Protein AF-A0A197KKA3-F1 (afdb_monomer)

Mean predicted aligned error: 15.87 Å

pLDDT: mean 71.11, std 25.49, range [27.55, 98.0]

InterPro domains:
  IPR002625 Smr domain [PS50828] (158-239)
  IPR002625 Smr domain [SM00463] (155-239)
  IPR013899 Domain of unknown function DUF1771 [PF08590] (83-148)
  IPR013899 Domain of unknown function DUF1771 [SM01162] (76-150)
  IPR036063 Smr domain superfamily [G3DSA:3.30.1370.110] (134-237)
  IPR036063 Smr domain superfamily [SSF160443] (156-236)
  IPR052772 Endonuclease/Polynucleotide Kinase Domain-Containing Protein [PTHR46535] (73-238)

Organism: NCBI:txid1314771

Foldseek 3Di:
DDDDDDDDDDDDDDDDDDDDDPDDDDDDDDDDDDDDDDDDDDDDDDDDDDDDPDPDDDDLDDDPPVPPVCCVLQDLPDDLVVLLVVLVVLLVVLVVLQVQLVVQCVVCVPVDPDSNPSSVVSNVVSVVSVVVSVSSLLSSQNNVQSVVCVVVVHLLEGERPPPDLVSLLVNLVVSVVVQQVVQVVCVVPDQRFWRKYAQDQQCPPPVSDSPNQVSNVVSCVVSQFDWDDDDRMITTRGGHPPPPPDD

Nearest PDB structures (foldseek):
  2vkc-assembly1_A  TM=6.757E-01  e=5.542E-03  Homo sapiens
  2d9i-assembly1_A  TM=6.251E-01  e=5.542E-03  Homo sapiens
  6uuj-assembly2_E  TM=3.058E-01  e=6.902E+00  Mycobacterium tuberculosis H37Rv

Solvent-accessible surface area (backbone atoms only — not comparable to full-atom values): 15266 Å² total; per-residue (Å²): 139,84,88,85,89,86,82,86,83,91,81,83,86,85,74,84,80,78,82,77,75,99,72,82,80,93,81,89,82,84,86,88,85,81,88,78,87,83,89,77,89,81,94,80,81,91,76,84,91,75,81,83,90,68,90,88,64,82,70,84,62,80,85,75,71,87,51,79,81,50,55,88,62,65,51,95,80,51,52,33,66,60,31,40,52,55,13,50,57,35,43,51,52,20,50,50,27,42,52,51,12,50,53,45,41,60,75,32,63,90,70,60,95,78,65,50,59,66,18,51,51,29,41,52,54,19,50,54,30,48,55,51,19,51,51,28,41,45,38,14,52,52,27,46,25,51,49,52,18,61,79,65,73,31,97,45,49,40,54,40,66,94,50,52,64,72,50,41,54,52,53,47,54,54,49,53,53,54,48,51,56,53,34,61,72,44,52,87,78,46,88,57,79,52,38,39,35,36,35,43,85,20,83,82,42,101,79,55,53,47,62,43,36,65,51,51,52,52,49,41,51,73,61,38,40,31,68,51,76,57,96,45,32,37,36,39,72,49,73,43,86,75,70,78,78,84,124

Sequence (247 aa):
MNDRPTTTTNGSASKRANVIPFQADIRYANKNEVPKPTNSGNRLKSLPSTSNPFPGGPRPFPNTIVDNANADLYNDYDDPVWCRQRAHEILDQRNELFRKAAKAYQATKGKGAGMGGIAAYYADEGKKLDVQGKQWHMRAARAVVQQHRLDNNDPNLVDLHGLTVSEAQTVVREAVTQWFSRATMQASRIAAKPLKIICGVGSHSKDRIARLYPTILSLLQKDGWRCEAEGGVILVKGVSRIMPSKK

Radius of gyration: 26.35 Å; Cα contacts (8 Å, |Δi|>4): 224; chains: 1; bounding box: 63×98×56 Å

Secondary structure (DSSP, 8-state):
---------------------S------------PPPP------PPPP-PPP---SS--SS------GGGGGG--TT--HHHHHHHHHHHHHHHHHHHHHHHHHHHHHTTS-TTTTHHHHHHHHHHHHHHHHHHHHHHHHHHHHHHHHHHHTT-TTEEE-TT--HHHHHHHHHHHHHHHHHHHHHHTTTSPPPPEEEE----TTSTT----HHHHHHHHHHHTTEEEEEETTEEEEEEE---PPP--

Structure (mmCIF, N/CA/C/O backbone):
data_AF-A0A197KKA3-F1
#
_entry.id   AF-A0A197KKA3-F1
#
loop_
_atom_site.group_PDB
_atom_site.id
_atom_site.type_symbol
_atom_site.label_atom_id
_atom_site.label_alt_id
_atom_site.label_comp_id
_atom_site.label_asym_id
_atom_site.label_entity_id
_atom_site.label_seq_id
_atom_site.pdbx_PDB_ins_code
_atom_site.Cartn_x
_atom_site.Cartn_y
_atom_site.Cartn_z
_atom_site.occupancy
_atom_site.B_iso_or_equiv
_atom_site.auth_seq_id
_atom_site.auth_comp_id
_atom_site.auth_asym_id
_atom_site.auth_atom_id
_atom_site.pdbx_PDB_model_num
ATOM 1 N N . MET A 1 1 ? 31.794 -70.586 -25.205 1.00 37.50 1 MET A N 1
ATOM 2 C CA . MET A 1 1 ? 33.171 -70.069 -25.096 1.00 37.50 1 MET A CA 1
ATOM 3 C C . MET A 1 1 ? 33.113 -68.553 -25.132 1.00 37.50 1 MET A C 1
ATOM 5 O O . MET A 1 1 ? 32.654 -68.000 -26.121 1.00 37.50 1 MET A O 1
ATOM 9 N N . ASN A 1 2 ? 33.585 -67.966 -24.034 1.00 40.44 2 ASN A N 1
ATOM 10 C CA . ASN A 1 2 ? 33.990 -66.577 -23.804 1.00 40.44 2 ASN A CA 1
ATOM 11 C C . ASN A 1 2 ? 32.920 -65.550 -23.408 1.00 40.44 2 ASN A C 1
ATOM 13 O O . ASN A 1 2 ? 32.437 -64.750 -24.204 1.00 40.44 2 ASN A O 1
ATOM 17 N N . ASP A 1 3 ? 32.695 -65.557 -22.094 1.00 35.72 3 ASP A N 1
ATOM 18 C CA . ASP A 1 3 ? 32.348 -64.433 -21.231 1.00 35.72 3 ASP A CA 1
ATOM 19 C C . ASP A 1 3 ? 33.324 -63.243 -21.342 1.00 35.72 3 ASP A C 1
ATOM 21 O O . ASP A 1 3 ? 34.545 -63.421 -21.403 1.00 35.72 3 ASP A O 1
ATOM 25 N N . ARG A 1 4 ? 32.793 -62.017 -21.214 1.00 40.75 4 ARG A N 1
ATOM 26 C CA . ARG A 1 4 ? 33.444 -60.917 -20.477 1.00 40.75 4 ARG A CA 1
ATOM 27 C C . ARG A 1 4 ? 32.407 -59.874 -20.008 1.00 40.75 4 ARG A C 1
ATOM 29 O O . ARG A 1 4 ? 31.538 -59.521 -20.801 1.00 40.75 4 ARG A O 1
ATOM 36 N N . PRO A 1 5 ? 32.490 -59.364 -18.762 1.00 44.94 5 PRO A N 1
ATOM 37 C CA . PRO A 1 5 ? 31.488 -58.477 -18.169 1.00 44.94 5 PRO A CA 1
ATOM 38 C C . PRO A 1 5 ? 31.893 -56.994 -18.224 1.00 44.94 5 PRO A C 1
ATOM 40 O O . PRO A 1 5 ? 33.080 -56.666 -18.209 1.00 44.94 5 PRO A O 1
ATOM 43 N N . THR A 1 6 ? 30.909 -56.090 -18.175 1.00 47.69 6 THR A N 1
ATOM 44 C CA . THR A 1 6 ? 31.113 -54.675 -17.818 1.00 47.69 6 THR A CA 1
ATOM 45 C C . THR A 1 6 ? 30.100 -54.224 -16.769 1.00 47.69 6 THR A C 1
ATOM 47 O O . THR A 1 6 ? 28.900 -54.455 -16.882 1.00 47.69 6 THR A O 1
ATOM 50 N N . THR A 1 7 ? 30.643 -53.592 -15.737 1.00 35.31 7 THR A N 1
ATOM 51 C CA . THR A 1 7 ? 30.058 -53.108 -14.486 1.00 35.31 7 THR A CA 1
ATOM 52 C C . THR A 1 7 ? 29.186 -51.850 -14.612 1.00 35.31 7 THR A C 1
ATOM 54 O O . THR A 1 7 ? 29.561 -50.912 -15.303 1.00 35.31 7 THR A O 1
ATOM 57 N N . THR A 1 8 ? 28.101 -51.837 -13.823 1.00 31.17 8 THR A N 1
ATOM 58 C CA . THR A 1 8 ? 27.592 -50.763 -12.933 1.00 31.17 8 THR A CA 1
ATOM 59 C C . THR A 1 8 ? 27.411 -49.330 -13.463 1.00 31.17 8 THR A C 1
ATOM 61 O O . THR A 1 8 ? 28.379 -48.652 -13.771 1.00 31.17 8 THR A O 1
ATOM 64 N N . THR A 1 9 ? 26.187 -48.788 -13.356 1.00 33.66 9 THR A N 1
ATOM 65 C CA . THR A 1 9 ? 25.870 -47.604 -12.512 1.00 33.66 9 THR A CA 1
ATOM 66 C C . THR A 1 9 ? 24.355 -47.381 -12.381 1.00 33.66 9 THR A C 1
ATOM 68 O O . THR A 1 9 ? 23.603 -47.430 -13.349 1.00 33.66 9 THR A O 1
ATOM 71 N N . ASN A 1 10 ? 23.923 -47.145 -11.139 1.00 31.47 10 ASN A N 1
ATOM 72 C CA . ASN A 1 10 ? 22.568 -46.768 -10.736 1.00 31.47 10 ASN A CA 1
ATOM 73 C C . ASN A 1 10 ? 22.259 -45.313 -11.131 1.00 31.47 10 ASN A C 1
ATOM 75 O O . ASN A 1 10 ? 23.090 -44.434 -10.914 1.00 31.47 10 ASN A O 1
ATOM 79 N N . GLY A 1 11 ? 21.038 -45.043 -11.603 1.00 29.14 11 GLY A N 1
ATOM 80 C CA . GLY A 1 11 ? 20.540 -43.693 -11.888 1.00 29.14 11 GLY A CA 1
ATOM 81 C C . GLY A 1 11 ? 19.070 -43.558 -11.505 1.00 29.14 11 GLY A C 1
ATOM 82 O O . GLY A 1 11 ? 18.197 -44.157 -12.120 1.00 29.14 11 GLY A O 1
ATOM 83 N N . SER A 1 12 ? 18.841 -42.812 -10.430 1.00 30.34 12 SER A N 1
ATOM 84 C CA . SER A 1 12 ? 17.627 -42.744 -9.620 1.00 30.34 12 SER A CA 1
ATOM 85 C C . SER A 1 12 ? 16.419 -42.085 -10.302 1.00 30.34 12 SER A C 1
ATOM 87 O O . SER A 1 12 ? 16.546 -41.161 -11.102 1.00 30.34 12 SER A O 1
ATOM 89 N N . ALA A 1 13 ? 15.231 -42.540 -9.904 1.00 30.27 13 ALA A N 1
ATOM 90 C CA . ALA A 1 13 ? 13.927 -42.012 -10.278 1.00 30.27 13 ALA A CA 1
ATOM 91 C C . ALA A 1 13 ? 13.743 -40.540 -9.861 1.00 30.27 13 ALA A C 1
ATOM 93 O O . ALA A 1 13 ? 13.810 -40.216 -8.676 1.00 30.27 13 ALA A O 1
ATOM 94 N N . SER A 1 14 ? 13.400 -39.663 -10.810 1.00 31.61 14 SER A N 1
ATOM 95 C CA . SER A 1 14 ? 12.877 -38.328 -10.496 1.00 31.61 14 SER A CA 1
ATOM 96 C C . SER A 1 14 ? 11.351 -38.384 -10.430 1.00 31.61 14 SER A C 1
ATOM 98 O O . SER A 1 14 ? 10.646 -38.375 -11.442 1.00 31.61 14 SER A O 1
ATOM 100 N N . LYS A 1 15 ? 10.840 -38.537 -9.203 1.00 36.53 15 LYS A N 1
ATOM 101 C CA . LYS A 1 15 ? 9.417 -38.441 -8.872 1.00 36.53 15 LYS A CA 1
ATOM 102 C C . LYS A 1 15 ? 8.961 -36.985 -8.977 1.00 36.53 15 LYS A C 1
ATOM 104 O O . LYS A 1 15 ? 9.602 -36.079 -8.456 1.00 36.53 15 LYS A O 1
ATOM 109 N N . ARG A 1 16 ? 7.795 -36.810 -9.604 1.00 30.48 16 ARG A N 1
ATOM 110 C CA . ARG A 1 16 ? 6.966 -35.598 -9.608 1.00 30.48 16 ARG A CA 1
ATOM 111 C C . ARG A 1 16 ? 6.892 -34.980 -8.205 1.00 30.48 16 ARG A C 1
ATOM 113 O O . ARG A 1 16 ? 6.411 -35.633 -7.280 1.00 30.48 16 ARG A O 1
ATOM 120 N N . ALA A 1 17 ? 7.305 -33.723 -8.066 1.00 31.47 17 ALA A N 1
ATOM 121 C CA . ALA A 1 17 ? 6.989 -32.925 -6.890 1.00 31.47 17 ALA A CA 1
ATOM 122 C C . ALA A 1 17 ? 5.561 -32.379 -7.042 1.00 31.47 17 ALA A C 1
ATOM 124 O O . ALA A 1 17 ? 5.288 -31.532 -7.892 1.00 31.47 17 ALA A O 1
ATOM 125 N N . ASN A 1 18 ? 4.648 -32.925 -6.239 1.00 29.75 18 ASN A N 1
ATOM 126 C CA . ASN A 1 18 ? 3.316 -32.379 -6.013 1.00 29.75 18 ASN A CA 1
ATOM 127 C C . ASN A 1 18 ? 3.441 -30.972 -5.418 1.00 29.75 18 ASN A C 1
ATOM 129 O O . ASN A 1 18 ? 4.033 -30.795 -4.355 1.00 29.75 18 ASN A O 1
ATOM 133 N N . VAL A 1 19 ? 2.839 -29.992 -6.089 1.00 31.67 19 VAL A N 1
ATOM 134 C CA . VAL A 1 19 ? 2.570 -28.664 -5.535 1.00 31.67 19 VAL A CA 1
ATOM 135 C C . VAL A 1 19 ? 1.523 -28.835 -4.435 1.00 31.67 19 VAL A C 1
ATOM 137 O O . VAL A 1 19 ? 0.391 -29.235 -4.700 1.00 31.67 19 VAL A O 1
ATOM 140 N N . ILE A 1 20 ? 1.929 -28.595 -3.190 1.00 31.91 20 ILE A N 1
ATOM 141 C CA . ILE A 1 20 ? 1.056 -28.651 -2.016 1.00 31.91 20 ILE A CA 1
ATOM 142 C C . ILE A 1 20 ? 0.142 -27.408 -2.044 1.00 31.91 20 ILE A C 1
ATOM 144 O O . ILE A 1 20 ? 0.648 -26.300 -2.230 1.00 31.91 20 ILE A O 1
ATOM 148 N N . PRO A 1 21 ? -1.186 -27.547 -1.878 1.00 30.30 21 PRO A N 1
ATOM 149 C CA . PRO A 1 21 ? -2.091 -26.406 -1.777 1.00 30.30 21 PRO A CA 1
ATOM 150 C C . PRO A 1 21 ? -1.812 -25.598 -0.500 1.00 30.30 21 PRO A C 1
ATOM 152 O O . PRO A 1 21 ? -1.664 -26.162 0.582 1.00 30.30 21 PRO A O 1
ATOM 155 N N . PHE A 1 22 ? -1.765 -24.267 -0.623 1.00 34.31 22 PHE A N 1
ATOM 156 C CA . PHE A 1 22 ? -1.627 -23.329 0.496 1.00 34.31 22 PHE A CA 1
ATOM 157 C C . PHE A 1 22 ? -2.950 -23.238 1.270 1.00 34.31 22 PHE A C 1
ATOM 159 O O . PHE A 1 22 ? -3.746 -22.313 1.116 1.00 34.31 22 PHE A O 1
ATOM 166 N N . GLN A 1 23 ? -3.195 -24.254 2.084 1.00 36.56 23 GLN A N 1
ATOM 167 C CA . GLN A 1 23 ? -4.111 -24.231 3.211 1.00 36.56 23 GLN A CA 1
ATOM 168 C C . GLN A 1 23 ? -3.346 -24.838 4.377 1.00 36.56 23 GLN A C 1
ATOM 170 O O . GLN A 1 23 ? -2.979 -26.009 4.332 1.00 36.56 23 GLN A O 1
ATOM 175 N N . ALA A 1 24 ? -3.062 -24.035 5.397 1.00 29.34 24 ALA A N 1
ATOM 176 C CA . ALA A 1 24 ? -2.563 -24.558 6.653 1.00 29.34 24 ALA A CA 1
ATOM 177 C C . ALA A 1 24 ? -3.090 -23.725 7.816 1.00 29.34 24 ALA A C 1
ATOM 179 O O . ALA A 1 24 ? -3.018 -22.496 7.839 1.00 29.34 24 ALA A O 1
ATOM 180 N N . ASP A 1 25 ? -3.666 -24.482 8.732 1.00 27.55 25 ASP A N 1
ATOM 181 C CA . ASP A 1 25 ? -4.355 -24.104 9.937 1.00 27.55 25 ASP A CA 1
ATOM 182 C C . ASP A 1 25 ? -3.474 -23.419 10.989 1.00 27.55 25 ASP A C 1
ATOM 184 O O . ASP A 1 25 ? -2.259 -23.580 11.083 1.00 27.55 25 ASP A O 1
ATOM 188 N N . ILE A 1 26 ? -4.188 -22.691 11.841 1.00 41.12 26 ILE A N 1
ATOM 189 C CA . ILE A 1 26 ? -3.805 -22.137 13.137 1.00 41.12 26 ILE A CA 1
ATOM 190 C C . ILE A 1 26 ? 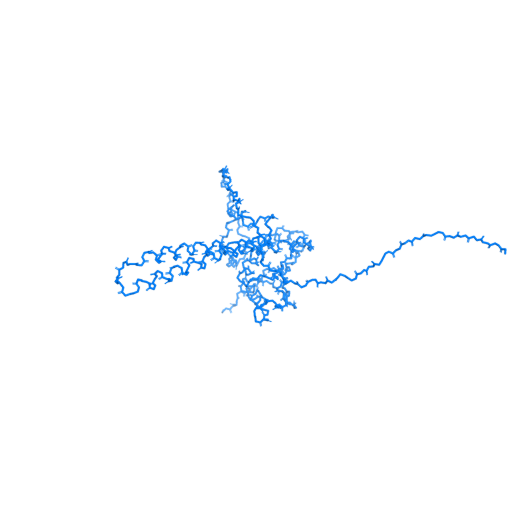-3.114 -23.206 14.003 1.00 41.12 26 ILE A C 1
ATOM 192 O O . ILE A 1 26 ? -3.736 -24.238 14.256 1.00 41.12 26 ILE A O 1
ATOM 196 N N . ARG A 1 27 ? -1.929 -22.909 14.575 1.00 29.28 27 ARG A N 1
ATOM 197 C CA . ARG A 1 27 ? -1.594 -23.091 16.015 1.00 29.28 27 ARG A CA 1
ATOM 198 C C . ARG A 1 27 ? -0.109 -22.847 16.355 1.00 29.28 27 ARG A C 1
ATOM 200 O O . ARG A 1 27 ? 0.777 -23.404 15.729 1.00 29.28 27 ARG A O 1
ATOM 207 N N . TYR A 1 28 ? 0.078 -22.112 17.459 1.00 31.59 28 TYR A N 1
ATOM 208 C CA . TYR A 1 28 ? 1.251 -22.009 18.350 1.00 31.59 28 TYR A CA 1
ATOM 209 C C . TYR A 1 28 ? 2.592 -21.490 17.799 1.00 31.59 28 TYR A C 1
ATOM 211 O O . TYR A 1 28 ? 3.345 -22.225 17.178 1.00 31.59 28 TYR A O 1
ATOM 219 N N . ALA A 1 29 ? 2.976 -20.282 18.237 1.00 35.09 29 ALA A N 1
ATOM 220 C CA . ALA A 1 29 ? 4.346 -19.982 18.662 1.00 35.09 29 ALA A CA 1
ATOM 221 C C . ALA A 1 29 ? 4.381 -18.782 19.631 1.00 35.09 29 ALA A C 1
ATOM 223 O O . ALA A 1 29 ? 3.415 -18.042 19.781 1.00 35.09 29 ALA A O 1
ATOM 224 N N . ASN A 1 30 ? 5.493 -18.696 20.350 1.00 33.31 30 ASN A N 1
ATOM 225 C CA . ASN A 1 30 ? 5.697 -18.225 21.715 1.00 33.31 30 ASN A CA 1
ATOM 226 C C . ASN A 1 30 ? 5.544 -16.704 21.947 1.00 33.31 30 ASN A C 1
ATOM 228 O O . ASN A 1 30 ? 5.946 -15.887 21.123 1.00 33.31 30 ASN A O 1
ATOM 232 N N . LYS A 1 31 ? 5.007 -16.332 23.116 1.00 38.44 31 LYS A N 1
ATOM 233 C CA . LYS A 1 31 ? 4.990 -14.957 23.635 1.00 38.44 31 LYS A CA 1
ATOM 234 C C . LYS A 1 31 ? 6.306 -14.719 24.372 1.00 38.44 31 LYS A C 1
ATOM 236 O O . LYS A 1 31 ? 6.714 -15.588 25.131 1.00 38.44 31 LYS A O 1
ATOM 241 N N . ASN A 1 32 ? 6.853 -13.515 24.231 1.00 36.53 32 ASN A N 1
ATOM 242 C CA . ASN A 1 32 ? 8.019 -12.960 24.936 1.00 36.53 32 ASN A CA 1
ATOM 243 C C . ASN A 1 32 ? 9.303 -12.998 24.106 1.00 36.53 32 ASN A C 1
ATOM 245 O O . ASN A 1 32 ? 10.076 -13.935 24.204 1.00 36.53 32 ASN A O 1
ATOM 249 N N . GLU A 1 33 ? 9.514 -11.935 23.327 1.00 29.92 33 GLU A N 1
ATOM 250 C CA . GLU A 1 33 ? 10.745 -11.132 23.332 1.00 29.92 33 GLU A CA 1
ATOM 251 C C . GLU A 1 33 ? 10.569 -9.963 22.349 1.00 29.92 33 GLU A C 1
ATOM 253 O O . GLU A 1 33 ? 10.380 -10.146 21.151 1.00 29.92 33 GLU A O 1
ATOM 258 N N . VAL A 1 34 ? 10.556 -8.735 22.873 1.00 36.03 34 VAL A N 1
ATOM 259 C CA . VAL A 1 34 ? 10.571 -7.498 22.078 1.00 36.03 34 VAL A CA 1
ATOM 260 C C . VAL A 1 34 ? 11.916 -6.827 22.352 1.00 36.03 34 VAL A C 1
ATOM 262 O O . VAL A 1 34 ? 12.107 -6.349 23.474 1.00 36.03 34 VAL A O 1
ATOM 265 N N . PRO A 1 35 ? 12.861 -6.767 21.398 1.00 31.56 35 PRO A N 1
ATOM 266 C CA . PRO A 1 35 ? 14.087 -6.013 21.610 1.00 31.56 35 PRO A CA 1
ATOM 267 C C . PRO A 1 35 ? 13.799 -4.503 21.538 1.00 31.56 35 PRO A C 1
ATOM 269 O O . PRO A 1 35 ? 13.123 -4.017 20.630 1.00 31.56 35 PRO A O 1
ATOM 272 N N . LYS A 1 36 ? 14.294 -3.753 22.532 1.00 28.73 36 LYS A N 1
ATOM 273 C CA . LYS A 1 36 ? 14.260 -2.279 22.565 1.00 28.73 36 LYS A CA 1
ATOM 274 C C . LYS A 1 36 ? 15.312 -1.701 21.604 1.00 28.73 36 LYS A C 1
ATOM 276 O O . LYS A 1 36 ? 16.439 -2.192 21.617 1.00 28.73 36 LYS A O 1
ATOM 281 N N . PRO A 1 37 ? 15.015 -0.621 20.858 1.00 31.06 37 PRO A N 1
ATOM 282 C CA . PRO A 1 37 ? 16.024 0.066 20.061 1.00 31.06 37 PRO A CA 1
ATOM 283 C C . PRO A 1 37 ? 16.991 0.857 20.955 1.00 31.06 37 PRO A C 1
ATOM 285 O O . PRO A 1 37 ? 16.580 1.619 21.834 1.00 31.06 37 PRO A O 1
ATOM 288 N N . THR A 1 38 ? 18.288 0.664 20.725 1.00 31.31 38 THR A N 1
ATOM 289 C CA . THR A 1 38 ? 19.383 1.393 21.370 1.00 31.31 38 THR A CA 1
ATOM 290 C C . THR A 1 38 ? 19.587 2.744 20.689 1.00 31.31 38 THR A C 1
ATOM 292 O O . THR A 1 38 ? 19.815 2.806 19.485 1.00 31.31 38 THR A O 1
ATOM 295 N N . ASN A 1 39 ? 19.517 3.823 21.467 1.00 34.69 39 ASN A N 1
ATOM 296 C CA . ASN A 1 39 ? 19.750 5.190 21.015 1.00 34.69 39 ASN A CA 1
ATOM 297 C C . ASN A 1 39 ? 21.247 5.525 21.118 1.00 34.69 39 ASN A C 1
ATOM 299 O O . ASN A 1 39 ? 21.786 5.577 22.224 1.00 34.69 39 ASN A O 1
ATOM 303 N N . SER A 1 40 ? 21.910 5.779 19.992 1.00 32.69 40 SER A N 1
ATOM 304 C CA . SER A 1 40 ? 23.235 6.401 19.953 1.00 32.69 40 SER A CA 1
ATOM 305 C C . SER A 1 40 ? 23.189 7.600 19.011 1.00 32.69 40 SER A C 1
ATOM 307 O O . SER A 1 40 ? 23.056 7.487 17.794 1.00 32.69 40 SER A O 1
ATOM 309 N N . GLY A 1 41 ? 23.228 8.786 19.617 1.00 38.72 41 GLY A N 1
ATOM 310 C CA . GLY A 1 41 ? 23.165 10.050 18.905 1.00 38.72 41 GLY A CA 1
ATOM 311 C C . GLY A 1 41 ? 24.360 10.259 17.982 1.00 38.72 41 GLY A C 1
ATOM 312 O O . GLY A 1 41 ? 25.487 9.902 18.311 1.00 38.72 41 GLY A O 1
ATOM 313 N N . ASN A 1 42 ? 24.114 10.933 16.860 1.00 33.44 42 ASN A N 1
ATOM 314 C CA . ASN A 1 42 ? 25.159 11.682 16.182 1.00 33.44 42 ASN A CA 1
ATOM 315 C C . ASN A 1 42 ? 24.599 12.957 15.548 1.00 33.44 42 ASN A C 1
ATOM 317 O O . ASN A 1 42 ? 23.711 12.945 14.699 1.00 33.44 42 ASN A O 1
ATOM 321 N N . ARG A 1 43 ? 25.150 14.077 16.014 1.00 40.53 43 ARG A N 1
ATOM 322 C CA . ARG A 1 43 ? 24.950 15.439 15.526 1.00 40.53 43 ARG A CA 1
ATOM 323 C C . ARG A 1 43 ? 25.830 15.610 14.283 1.00 40.53 43 ARG A C 1
ATOM 325 O O . ARG A 1 43 ? 27.050 15.648 14.422 1.00 40.53 43 ARG A O 1
ATOM 332 N N . LEU A 1 44 ? 25.244 15.726 13.089 1.00 34.81 44 LEU A N 1
ATOM 333 C CA . LEU A 1 44 ? 25.987 16.018 11.855 1.00 34.81 44 LEU A CA 1
ATOM 334 C C . LEU A 1 44 ? 25.515 17.311 11.185 1.00 34.81 44 LEU A C 1
ATOM 336 O O . LEU A 1 44 ? 24.345 17.681 11.208 1.00 34.81 44 LEU A O 1
ATOM 340 N N . LYS A 1 45 ? 26.523 18.017 10.678 1.00 33.84 45 LYS A N 1
ATOM 341 C CA . LYS A 1 45 ? 26.556 19.414 10.251 1.00 33.84 45 LYS A CA 1
ATOM 342 C C . LYS A 1 45 ? 25.889 19.589 8.880 1.00 33.84 45 LYS A C 1
ATOM 344 O O . LYS A 1 45 ? 25.996 18.725 8.017 1.00 33.84 45 LYS A O 1
ATOM 349 N N . SER A 1 46 ? 25.241 20.735 8.693 1.00 31.97 46 SER A N 1
ATOM 350 C CA . SER A 1 46 ? 24.600 21.190 7.455 1.00 31.97 46 SER A CA 1
ATOM 351 C C . SER A 1 46 ? 25.557 21.203 6.251 1.00 31.97 46 SER A C 1
ATOM 353 O O . SER A 1 46 ? 26.598 21.859 6.309 1.00 31.97 46 SER A O 1
ATOM 355 N N . LEU A 1 47 ? 25.174 20.543 5.153 1.00 32.50 47 LEU A N 1
ATOM 356 C CA . LEU A 1 47 ? 25.805 20.661 3.830 1.00 32.50 47 LEU A CA 1
ATOM 357 C C . LEU A 1 47 ? 25.001 21.623 2.924 1.00 32.50 47 LEU A C 1
ATOM 359 O O . LEU A 1 47 ? 23.794 21.777 3.129 1.00 32.50 47 LEU A O 1
ATOM 363 N N . PRO A 1 48 ? 25.645 22.295 1.950 1.00 31.14 48 PRO A N 1
ATOM 364 C CA . PRO A 1 48 ? 25.034 23.369 1.169 1.00 31.14 48 PRO A CA 1
ATOM 365 C C . PRO A 1 48 ? 24.019 22.863 0.131 1.00 31.14 48 PRO A C 1
ATOM 367 O O . PRO A 1 48 ? 24.211 21.836 -0.514 1.00 31.14 48 PRO A O 1
ATOM 370 N N . SER A 1 49 ? 22.948 23.645 -0.032 1.00 40.41 49 SER A N 1
ATOM 371 C CA . SER A 1 49 ? 21.862 23.475 -1.006 1.00 40.41 49 SER A CA 1
ATOM 372 C C . SER A 1 49 ? 22.396 23.376 -2.442 1.00 40.41 49 SER A C 1
ATOM 374 O O . SER A 1 49 ? 22.932 24.349 -2.974 1.00 40.41 49 SER A O 1
ATOM 376 N N . THR A 1 50 ? 22.254 22.206 -3.074 1.00 36.59 50 THR A N 1
ATOM 377 C CA . THR A 1 50 ? 22.631 21.980 -4.477 1.00 36.59 50 THR A CA 1
ATOM 378 C C . THR A 1 50 ? 21.437 22.222 -5.402 1.00 36.59 50 THR A C 1
ATOM 380 O O . THR A 1 50 ? 20.316 21.805 -5.114 1.00 36.59 50 THR A O 1
ATOM 383 N N . SER A 1 51 ? 21.698 22.893 -6.519 1.00 37.94 51 SER A N 1
ATOM 384 C CA . SER A 1 51 ? 20.764 23.361 -7.547 1.00 37.94 51 SER A CA 1
ATOM 385 C C . SER A 1 51 ? 19.733 22.328 -8.040 1.00 37.94 51 SER A C 1
ATOM 387 O O . SER A 1 51 ? 20.030 21.156 -8.254 1.00 37.94 51 SER A O 1
ATOM 389 N N . ASN A 1 52 ? 18.503 22.807 -8.272 1.00 44.12 52 ASN A N 1
ATOM 390 C CA . ASN A 1 52 ? 17.385 22.058 -8.858 1.00 44.12 52 ASN A CA 1
ATOM 391 C C . ASN A 1 52 ? 17.731 21.514 -10.265 1.00 44.12 52 ASN A C 1
ATOM 393 O O . ASN A 1 52 ? 17.918 22.321 -11.176 1.00 44.12 52 ASN A O 1
ATOM 397 N N . PRO A 1 53 ? 17.693 20.190 -10.505 1.00 46.00 53 PRO A N 1
ATOM 398 C CA . PRO A 1 53 ? 17.962 19.598 -11.819 1.00 46.00 53 PRO A CA 1
ATOM 399 C C . PRO A 1 53 ? 16.722 19.511 -12.736 1.00 46.00 53 PRO A C 1
ATOM 401 O O . PRO A 1 53 ? 16.773 18.846 -13.766 1.00 46.00 53 PRO A O 1
ATOM 404 N N . PHE A 1 54 ? 15.597 20.149 -12.384 1.00 47.09 54 PHE A N 1
ATOM 405 C CA . PHE A 1 54 ? 14.356 20.124 -13.171 1.00 47.09 54 PHE A CA 1
ATOM 406 C C . PHE A 1 54 ? 14.210 21.399 -14.025 1.00 47.09 54 PHE A C 1
ATOM 408 O O . PHE A 1 54 ? 13.808 22.436 -13.489 1.00 47.09 54 PHE A O 1
ATOM 415 N N . PRO A 1 55 ? 14.494 21.367 -15.341 1.00 40.62 55 PRO A N 1
ATOM 416 C CA . PRO A 1 55 ? 14.206 22.490 -16.223 1.00 40.62 55 PRO A CA 1
ATOM 417 C C . PRO A 1 55 ? 12.703 22.540 -16.557 1.00 40.62 55 PRO A C 1
ATOM 419 O O . PRO A 1 55 ? 12.200 21.723 -17.324 1.00 40.62 55 PRO A O 1
ATOM 422 N N . GLY A 1 56 ? 11.987 23.522 -15.994 1.00 44.16 56 GLY A N 1
ATOM 423 C CA . GLY A 1 56 ? 10.737 24.042 -16.574 1.00 44.16 56 GLY A CA 1
ATOM 424 C C . GLY A 1 56 ? 9.397 23.414 -16.159 1.00 44.16 56 GLY A C 1
ATOM 425 O O . GLY A 1 56 ? 8.425 23.593 -16.887 1.00 44.16 56 GLY A O 1
ATOM 426 N N . GLY A 1 57 ? 9.284 22.730 -15.015 1.00 42.88 57 GLY A N 1
ATOM 427 C CA . GLY A 1 57 ? 7.989 22.232 -14.522 1.00 42.88 57 GLY A CA 1
ATOM 428 C C . GLY A 1 57 ? 7.907 22.117 -12.994 1.00 42.88 57 GLY A C 1
ATOM 429 O O . GLY A 1 57 ? 8.949 22.149 -12.331 1.00 42.88 57 GLY A O 1
ATOM 430 N N . PRO A 1 58 ? 6.694 21.991 -12.412 1.00 43.47 58 PRO A N 1
ATOM 431 C CA . PRO A 1 58 ? 6.536 21.665 -10.997 1.00 43.47 58 PRO A CA 1
ATOM 432 C C . PRO A 1 58 ? 7.305 20.380 -10.683 1.00 43.47 58 PRO A C 1
ATOM 434 O O . PRO A 1 58 ? 7.279 19.434 -11.471 1.00 43.47 58 PRO A O 1
ATOM 437 N N . ARG A 1 59 ? 7.992 20.337 -9.535 1.00 53.09 59 ARG A N 1
ATOM 438 C CA . ARG A 1 59 ? 8.607 19.096 -9.041 1.00 53.09 59 ARG A CA 1
ATOM 439 C C . ARG A 1 59 ? 7.521 18.007 -9.038 1.00 53.09 59 ARG A C 1
ATOM 441 O O . ARG A 1 59 ? 6.445 18.288 -8.509 1.00 53.09 59 ARG A O 1
ATOM 448 N N . PRO A 1 60 ? 7.782 16.785 -9.535 1.00 48.31 60 PRO A N 1
ATOM 449 C CA . PRO A 1 60 ? 6.816 15.695 -9.413 1.00 48.31 60 PRO A CA 1
ATOM 450 C C . PRO A 1 60 ? 6.463 15.394 -7.948 1.00 48.31 60 PRO A C 1
ATOM 452 O O . PRO A 1 60 ? 5.398 14.850 -7.687 1.00 48.31 60 PRO A O 1
ATOM 455 N N . PHE A 1 61 ? 7.314 15.796 -6.988 1.00 50.06 61 PHE A N 1
ATOM 456 C CA . PHE A 1 61 ? 7.070 15.639 -5.554 1.00 50.06 61 PHE A CA 1
ATOM 457 C C . PHE A 1 61 ? 7.629 16.825 -4.736 1.00 50.06 61 PHE A C 1
ATOM 459 O O . PHE A 1 61 ? 8.736 17.296 -5.021 1.00 50.06 61 PHE A O 1
ATOM 466 N N . PRO A 1 62 ? 6.910 17.322 -3.710 1.00 35.03 62 PRO A N 1
ATOM 467 C CA . PRO A 1 62 ? 7.492 18.195 -2.694 1.00 35.03 62 PRO A CA 1
ATOM 468 C C . PRO A 1 62 ? 8.514 17.409 -1.857 1.00 35.03 62 PRO A C 1
ATOM 470 O O . PRO A 1 62 ? 8.316 16.225 -1.593 1.00 35.03 62 PRO A O 1
ATOM 473 N N . ASN A 1 63 ? 9.614 18.078 -1.488 1.00 36.34 63 ASN A N 1
ATOM 474 C CA . ASN A 1 63 ? 10.769 17.557 -0.748 1.00 36.34 63 ASN A CA 1
ATOM 475 C C . ASN A 1 63 ? 10.412 16.430 0.235 1.00 36.34 63 ASN A C 1
ATOM 477 O O . ASN A 1 63 ? 9.996 16.694 1.360 1.00 36.34 63 ASN A O 1
ATOM 481 N N . THR A 1 64 ? 10.667 15.180 -0.148 1.00 41.28 64 THR A N 1
ATOM 482 C CA . THR A 1 64 ? 11.035 14.180 0.853 1.00 41.28 64 THR A CA 1
ATOM 483 C C . THR A 1 64 ? 12.516 14.407 1.076 1.00 41.28 64 THR A C 1
ATOM 485 O O . THR A 1 64 ? 13.352 13.927 0.310 1.00 41.28 64 THR A O 1
ATOM 488 N N . ILE A 1 65 ? 12.843 15.239 2.067 1.00 37.19 65 ILE A N 1
ATOM 489 C CA . ILE A 1 65 ? 14.155 15.138 2.694 1.00 37.19 65 ILE A CA 1
ATOM 490 C C . ILE A 1 65 ? 14.294 13.653 3.025 1.00 37.19 65 ILE A C 1
ATOM 492 O O . ILE A 1 65 ? 13.381 13.057 3.598 1.00 37.19 65 ILE A O 1
ATOM 496 N N . VAL A 1 66 ? 15.357 13.018 2.537 1.00 39.00 66 VAL A N 1
ATOM 497 C CA . VAL A 1 66 ? 15.721 11.658 2.936 1.00 39.00 66 VAL A CA 1
ATOM 498 C C . VAL A 1 66 ? 16.146 11.729 4.399 1.00 39.00 66 VAL A C 1
ATOM 500 O O . VAL A 1 66 ? 17.323 11.714 4.737 1.00 39.00 66 VAL A O 1
ATOM 503 N N . ASP A 1 67 ? 15.162 11.926 5.270 1.00 34.94 67 ASP A N 1
ATOM 504 C CA . ASP A 1 67 ? 15.338 11.942 6.702 1.00 34.94 67 ASP A CA 1
ATOM 505 C C . ASP A 1 67 ? 15.832 10.550 7.086 1.00 34.94 67 ASP A C 1
ATOM 507 O O . ASP A 1 67 ? 15.208 9.538 6.743 1.00 34.94 67 ASP A O 1
ATOM 511 N N . ASN A 1 68 ? 16.931 10.500 7.839 1.00 40.62 68 ASN A N 1
ATOM 512 C CA . ASN A 1 68 ? 17.464 9.292 8.482 1.00 40.62 68 ASN A CA 1
ATOM 513 C C . ASN A 1 68 ? 16.402 8.496 9.279 1.00 40.62 68 ASN A C 1
ATOM 515 O O . ASN A 1 68 ? 16.659 7.362 9.664 1.00 40.62 68 ASN A O 1
ATOM 519 N N . ALA A 1 69 ? 15.204 9.049 9.496 1.00 42.72 69 ALA A N 1
ATOM 520 C CA . ALA A 1 69 ? 14.037 8.363 10.043 1.00 42.72 69 ALA A CA 1
ATOM 521 C C . ALA A 1 69 ? 13.468 7.238 9.143 1.00 42.72 69 ALA A C 1
ATOM 523 O O . ALA A 1 69 ? 12.691 6.419 9.626 1.00 42.72 69 ALA A O 1
ATOM 524 N N . ASN A 1 70 ? 13.832 7.170 7.854 1.00 44.31 70 ASN A N 1
ATOM 525 C CA . ASN A 1 70 ? 13.393 6.100 6.942 1.00 44.31 70 ASN A CA 1
ATOM 526 C C . ASN A 1 70 ? 14.311 4.863 6.919 1.00 44.31 70 ASN A C 1
ATOM 528 O O . ASN A 1 70 ? 13.945 3.870 6.292 1.00 44.31 70 ASN A O 1
ATOM 532 N N . ALA A 1 71 ? 15.470 4.887 7.588 1.00 46.28 71 ALA A N 1
ATOM 533 C CA . ALA A 1 71 ? 16.360 3.721 7.648 1.00 46.28 71 ALA A CA 1
ATOM 534 C C . ALA A 1 71 ? 15.681 2.523 8.344 1.00 46.28 71 ALA A C 1
ATOM 536 O O . ALA A 1 71 ? 15.759 1.400 7.859 1.00 46.28 71 ALA A O 1
ATOM 537 N N . ASP A 1 72 ? 14.882 2.781 9.384 1.00 49.06 72 ASP A N 1
ATOM 538 C CA . ASP A 1 72 ? 14.100 1.756 10.096 1.00 49.06 72 ASP A CA 1
ATOM 539 C C . ASP A 1 72 ? 12.868 1.253 9.309 1.00 49.06 72 ASP A C 1
ATOM 541 O O . ASP A 1 72 ? 12.081 0.438 9.805 1.00 49.06 72 ASP A O 1
ATOM 545 N N . LEU A 1 73 ? 12.618 1.785 8.109 1.00 45.88 73 LEU A N 1
ATOM 546 C CA . LEU A 1 73 ? 11.460 1.452 7.269 1.00 45.88 73 LEU A CA 1
ATOM 547 C C . LEU A 1 73 ? 11.812 0.589 6.051 1.00 45.88 73 LEU A C 1
ATOM 549 O O . LEU A 1 73 ? 10.891 0.074 5.409 1.00 45.88 73 LEU A O 1
ATOM 553 N N . TYR A 1 74 ? 13.104 0.443 5.761 1.00 52.75 74 TYR A N 1
ATOM 554 C CA . TYR A 1 74 ? 13.682 -0.404 4.723 1.00 52.75 74 TYR A CA 1
ATOM 555 C C . TYR A 1 74 ? 14.838 -1.187 5.343 1.00 52.75 74 TYR A C 1
ATOM 557 O O . TYR A 1 74 ? 16.008 -0.876 5.136 1.00 52.75 74 TYR A O 1
ATOM 565 N N . ASN A 1 75 ? 14.494 -2.170 6.167 1.00 64.19 75 ASN A N 1
ATOM 566 C CA . ASN A 1 75 ? 15.471 -3.087 6.718 1.00 64.19 75 ASN A CA 1
ATOM 567 C C . ASN A 1 75 ? 15.594 -4.283 5.765 1.00 64.19 75 ASN A C 1
ATOM 569 O O . ASN A 1 75 ? 14.629 -5.020 5.569 1.00 64.19 75 ASN A O 1
ATOM 573 N N . ASP A 1 76 ? 16.776 -4.474 5.178 1.00 62.06 76 ASP A N 1
ATOM 574 C CA . ASP A 1 76 ? 17.058 -5.572 4.237 1.00 62.06 76 ASP A CA 1
ATOM 575 C C . ASP A 1 76 ? 16.907 -6.971 4.875 1.00 62.06 76 ASP A C 1
ATOM 577 O O . ASP A 1 76 ? 16.908 -7.976 4.167 1.00 62.06 76 ASP A O 1
ATOM 581 N N . TYR A 1 77 ? 16.745 -7.036 6.202 1.00 69.94 77 TYR A N 1
ATOM 582 C CA . TYR A 1 77 ? 16.504 -8.255 6.977 1.00 69.94 77 TYR A CA 1
ATOM 583 C C . TYR A 1 77 ? 15.040 -8.455 7.399 1.00 69.94 77 TYR A C 1
ATOM 585 O O . TYR A 1 77 ? 14.751 -9.381 8.158 1.00 69.94 77 TYR A O 1
ATOM 593 N N . ASP A 1 78 ? 14.113 -7.596 6.968 1.00 83.81 78 ASP A N 1
ATOM 594 C CA . ASP A 1 78 ? 12.699 -7.784 7.287 1.00 83.81 78 ASP A CA 1
ATOM 595 C C . ASP A 1 78 ? 12.152 -9.004 6.531 1.00 83.81 78 ASP A C 1
ATOM 597 O O . ASP A 1 78 ? 12.008 -8.983 5.310 1.00 83.81 78 ASP A O 1
ATOM 601 N N . ASP A 1 79 ? 11.801 -10.064 7.262 1.00 90.81 79 ASP A N 1
ATOM 602 C CA . ASP A 1 79 ? 11.068 -11.195 6.693 1.00 90.81 79 ASP A CA 1
ATOM 603 C C . ASP A 1 79 ? 9.627 -10.761 6.350 1.00 90.81 79 ASP A C 1
ATOM 605 O O . ASP A 1 79 ? 8.879 -10.338 7.251 1.00 90.81 79 ASP A O 1
ATOM 609 N N . PRO A 1 80 ? 9.192 -10.851 5.076 1.00 90.75 80 PRO A N 1
ATOM 610 C CA . PRO A 1 80 ? 7.873 -10.372 4.682 1.00 90.75 80 PRO A CA 1
ATOM 611 C C . PRO A 1 80 ? 6.732 -11.117 5.375 1.00 90.75 80 PRO A C 1
ATOM 613 O O . PRO A 1 80 ? 5.708 -10.505 5.699 1.00 90.75 80 PRO A O 1
ATOM 616 N N . VAL A 1 81 ? 6.898 -12.423 5.618 1.00 92.38 81 VAL A N 1
ATOM 617 C CA . VAL A 1 81 ? 5.879 -13.265 6.259 1.00 92.38 81 VAL A CA 1
ATOM 618 C C . VAL A 1 81 ? 5.705 -12.853 7.716 1.00 92.38 81 VAL A C 1
ATOM 620 O O . VAL A 1 81 ? 4.582 -12.576 8.144 1.00 92.38 81 VAL A O 1
ATOM 623 N N . TRP A 1 82 ? 6.801 -12.721 8.459 1.00 93.81 82 TRP A N 1
ATOM 624 C CA . TRP A 1 82 ? 6.785 -12.265 9.844 1.00 93.81 82 TRP A CA 1
ATOM 625 C C . TRP A 1 82 ? 6.213 -10.852 9.983 1.00 93.81 82 TRP A C 1
ATOM 627 O O . TRP A 1 82 ? 5.337 -10.618 10.819 1.00 93.81 82 TRP A O 1
ATOM 637 N N . CYS A 1 83 ? 6.620 -9.913 9.123 1.00 94.06 83 CYS A N 1
ATOM 638 C CA . CYS A 1 83 ? 6.076 -8.554 9.126 1.00 94.06 83 CYS A CA 1
ATOM 639 C C . CYS A 1 83 ? 4.564 -8.539 8.856 1.00 94.06 83 CYS A C 1
ATOM 641 O O . CYS A 1 83 ? 3.819 -7.792 9.501 1.00 94.06 83 CYS A O 1
ATOM 643 N N . ARG A 1 84 ? 4.085 -9.382 7.930 1.00 93.88 84 ARG A N 1
ATOM 644 C CA . ARG A 1 84 ? 2.655 -9.519 7.633 1.00 93.88 84 ARG A CA 1
ATOM 645 C C . ARG A 1 84 ? 1.902 -10.112 8.823 1.00 93.88 84 ARG A C 1
ATOM 647 O O . ARG A 1 84 ? 0.867 -9.568 9.204 1.00 93.88 84 ARG A O 1
ATOM 654 N N . GLN A 1 85 ? 2.438 -11.160 9.444 1.00 95.12 85 GLN A N 1
ATOM 655 C CA . GLN A 1 85 ? 1.874 -11.772 10.647 1.00 95.12 85 GLN A CA 1
ATOM 656 C C . GLN A 1 85 ? 1.777 -10.760 11.795 1.00 95.12 85 GLN A C 1
ATOM 658 O O . GLN A 1 85 ? 0.722 -10.615 12.414 1.00 95.12 85 GLN A O 1
ATOM 663 N N . ARG A 1 86 ? 2.838 -9.980 12.021 1.00 95.88 86 ARG A N 1
ATOM 664 C CA . ARG A 1 86 ? 2.857 -8.938 13.048 1.00 95.88 86 ARG A CA 1
ATOM 665 C C . ARG A 1 86 ? 1.801 -7.863 12.802 1.00 95.88 86 ARG A C 1
ATOM 667 O O . ARG A 1 86 ? 1.155 -7.407 13.746 1.00 95.88 86 ARG A O 1
ATOM 674 N N . ALA A 1 87 ? 1.599 -7.476 11.544 1.00 94.81 87 ALA A N 1
ATOM 675 C CA . ALA A 1 87 ? 0.531 -6.558 11.175 1.00 94.81 87 ALA A CA 1
ATOM 676 C C . ALA A 1 87 ? -0.848 -7.130 11.546 1.00 94.81 87 ALA A C 1
ATOM 678 O O . ALA A 1 87 ? -1.632 -6.437 12.193 1.00 94.81 87 ALA A O 1
ATOM 679 N N . HIS A 1 88 ? -1.119 -8.399 11.219 1.00 95.62 88 HIS A N 1
ATOM 680 C CA . HIS A 1 88 ? -2.380 -9.066 11.560 1.00 95.62 88 HIS A CA 1
ATOM 681 C C . HIS A 1 88 ? -2.658 -9.077 13.068 1.00 95.62 88 HIS A C 1
ATOM 683 O O . HIS A 1 88 ? -3.743 -8.674 13.482 1.00 95.62 88 HIS A O 1
ATOM 689 N N . GLU A 1 89 ? -1.669 -9.427 13.892 1.00 96.88 89 GLU A N 1
ATOM 690 C CA . GLU A 1 89 ? -1.804 -9.415 15.357 1.00 96.88 89 GLU A CA 1
ATOM 691 C C . GLU A 1 89 ? -2.206 -8.038 15.901 1.00 96.88 89 GLU A C 1
ATOM 693 O O . GLU A 1 89 ? -3.081 -7.918 16.762 1.00 96.88 89 GLU A O 1
ATOM 698 N N . ILE A 1 90 ? -1.577 -6.979 15.387 1.00 96.31 90 ILE A N 1
ATOM 699 C CA . ILE A 1 90 ? -1.871 -5.600 15.788 1.00 96.31 90 ILE A CA 1
ATOM 700 C C . ILE A 1 90 ? -3.283 -5.205 15.349 1.00 96.31 90 ILE A C 1
ATOM 702 O O . ILE A 1 90 ? -4.016 -4.564 16.108 1.00 96.31 90 ILE A O 1
ATOM 706 N N . LEU A 1 91 ? -3.700 -5.606 14.145 1.00 95.38 91 LEU A N 1
ATOM 707 C CA . LEU A 1 91 ? -5.049 -5.335 13.654 1.00 95.38 91 LEU A CA 1
ATOM 708 C C . LEU A 1 91 ? -6.124 -6.086 14.449 1.00 95.38 91 LEU A C 1
ATOM 710 O O . LEU A 1 91 ? -7.214 -5.542 14.643 1.00 95.38 91 LEU A O 1
ATOM 714 N N . ASP A 1 92 ? -5.833 -7.278 14.961 1.00 97.81 92 ASP A N 1
ATOM 715 C CA . ASP A 1 92 ? -6.743 -8.008 15.846 1.00 97.81 92 ASP A CA 1
ATOM 716 C C . ASP A 1 92 ? -6.917 -7.297 17.192 1.00 97.81 92 ASP A C 1
ATOM 718 O O . ASP A 1 92 ? -8.048 -7.110 17.654 1.00 97.81 92 ASP A O 1
ATOM 722 N N . GLN A 1 93 ? -5.824 -6.801 17.779 1.00 97.50 93 GLN A N 1
ATOM 723 C CA . GLN A 1 93 ? -5.870 -5.979 18.994 1.00 97.50 93 GLN A CA 1
ATOM 724 C C . GLN A 1 93 ? -6.643 -4.673 18.765 1.00 97.50 93 GLN A C 1
ATOM 726 O O . GLN A 1 93 ? -7.510 -4.314 19.565 1.00 97.50 93 GLN A O 1
ATOM 731 N N . ARG A 1 94 ? -6.401 -3.997 17.635 1.00 97.56 94 ARG A N 1
ATOM 732 C CA . ARG A 1 94 ? -7.167 -2.823 17.191 1.00 97.56 94 ARG A CA 1
ATOM 733 C C . ARG A 1 94 ? -8.662 -3.131 17.120 1.00 97.56 94 ARG A C 1
ATOM 735 O O . ARG A 1 94 ? -9.475 -2.363 17.632 1.00 97.56 94 ARG A O 1
ATOM 742 N N . ASN A 1 95 ? -9.034 -4.241 16.481 1.00 97.69 95 ASN A N 1
ATOM 743 C CA . ASN A 1 95 ? -10.432 -4.641 16.333 1.00 97.69 95 ASN A CA 1
ATOM 744 C C . ASN A 1 95 ? -11.091 -4.848 17.700 1.00 97.69 95 ASN A C 1
ATOM 746 O O . ASN A 1 95 ? -12.233 -4.437 17.899 1.00 97.69 95 ASN A O 1
ATOM 750 N N . GLU A 1 96 ? -10.371 -5.436 18.655 1.00 98.00 96 GLU A N 1
ATOM 751 C CA . GLU A 1 96 ? -10.874 -5.611 20.014 1.00 98.00 96 GLU A CA 1
ATOM 752 C C . GLU A 1 96 ? -11.082 -4.278 20.743 1.00 98.00 96 GLU A C 1
ATOM 754 O O . GLU A 1 96 ? -12.125 -4.076 21.368 1.00 98.00 96 GLU A O 1
ATOM 759 N N . LEU A 1 97 ? -10.155 -3.327 20.612 1.00 97.00 97 LEU A N 1
ATOM 760 C CA . LEU A 1 97 ? -10.329 -1.985 21.176 1.00 97.00 97 LEU A CA 1
ATOM 761 C C . LEU A 1 97 ? -11.542 -1.267 20.582 1.00 97.00 97 LEU A C 1
ATOM 763 O O . LEU A 1 97 ? -12.329 -0.686 21.327 1.00 97.00 97 LEU A O 1
ATOM 767 N N . PHE A 1 98 ? -11.770 -1.369 19.272 1.00 97.38 98 PHE A N 1
ATOM 768 C CA . PHE A 1 98 ? -12.966 -0.786 18.664 1.00 97.38 98 PHE A CA 1
ATOM 769 C C . PHE A 1 98 ? -14.260 -1.479 19.101 1.00 97.38 98 PHE A C 1
ATOM 771 O O . PHE A 1 98 ? -15.264 -0.796 19.310 1.00 97.38 98 PHE A O 1
ATOM 778 N N . ARG A 1 99 ? -14.257 -2.800 19.331 1.00 97.75 99 ARG A N 1
ATOM 779 C CA . ARG A 1 99 ? -15.409 -3.490 19.941 1.00 97.75 99 ARG A CA 1
ATOM 780 C C . ARG A 1 99 ? -15.681 -2.981 21.355 1.00 97.75 99 ARG A C 1
ATOM 782 O O . ARG A 1 99 ? -16.839 -2.739 21.694 1.00 97.75 99 ARG A O 1
ATOM 789 N N . LYS A 1 100 ? -14.641 -2.778 22.171 1.00 96.38 100 LYS A N 1
ATOM 790 C CA . LYS A 1 100 ? -14.765 -2.195 23.519 1.00 96.38 100 LYS A CA 1
ATOM 791 C C . LYS A 1 100 ? -15.283 -0.759 23.471 1.00 96.38 100 LYS A C 1
ATOM 793 O O . LYS A 1 100 ? -16.208 -0.433 24.213 1.00 96.38 100 LYS A O 1
ATOM 798 N N . ALA A 1 101 ? -14.762 0.063 22.561 1.00 94.50 101 ALA A N 1
ATOM 799 C CA . ALA A 1 101 ? -15.232 1.427 22.338 1.00 94.50 101 ALA A CA 1
ATOM 800 C C . ALA A 1 101 ? -16.720 1.454 21.960 1.00 94.50 101 ALA A C 1
ATOM 802 O O . ALA A 1 101 ? -17.493 2.199 22.558 1.00 94.50 101 ALA A O 1
ATOM 803 N N . ALA A 1 102 ? -17.144 0.591 21.030 1.00 95.00 102 ALA A N 1
ATOM 804 C CA . ALA A 1 102 ? -18.538 0.486 20.608 1.00 95.00 102 ALA A CA 1
ATOM 805 C C . ALA A 1 102 ? -19.463 0.056 21.758 1.00 95.00 102 ALA A C 1
ATOM 807 O O . ALA A 1 102 ? -20.510 0.671 21.959 1.00 95.00 102 ALA A O 1
ATOM 808 N N . LYS A 1 103 ? -19.064 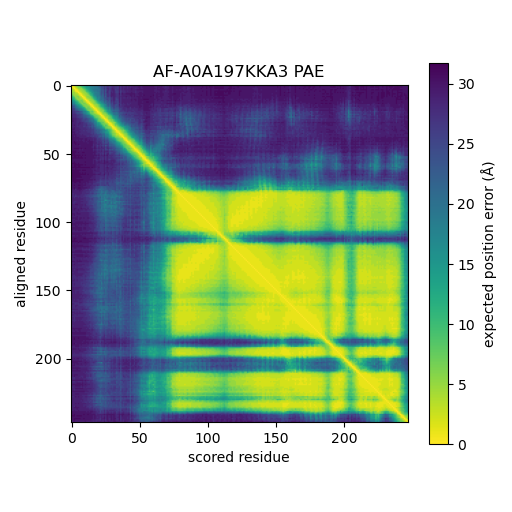-0.947 22.553 1.00 94.38 103 LYS A N 1
ATOM 809 C CA . LYS A 1 103 ? -19.815 -1.385 23.744 1.00 94.38 103 LYS A CA 1
ATOM 810 C C . LYS A 1 103 ? -19.941 -0.265 24.782 1.00 94.38 103 LYS A C 1
ATOM 812 O O . LYS A 1 103 ? -21.037 -0.012 25.274 1.00 94.38 103 LYS A O 1
ATOM 817 N N . ALA A 1 104 ? -18.846 0.436 25.084 1.00 91.56 104 ALA A N 1
ATOM 818 C CA . ALA A 1 104 ? -18.851 1.560 26.020 1.00 91.56 104 ALA A CA 1
ATOM 819 C C . ALA A 1 104 ? -19.731 2.718 25.515 1.00 91.56 104 ALA A C 1
ATOM 821 O O . ALA A 1 104 ? -20.514 3.287 26.273 1.00 91.56 104 ALA A O 1
ATOM 822 N N . TYR A 1 105 ? -19.670 3.028 24.219 1.00 90.69 105 TYR A N 1
ATOM 823 C CA . TYR A 1 105 ? -20.527 4.037 23.602 1.00 90.69 105 TYR A CA 1
ATOM 824 C C . TYR A 1 105 ? -22.010 3.662 23.715 1.00 90.69 105 TYR A C 1
ATOM 826 O O . TYR A 1 105 ? -22.822 4.462 24.173 1.00 90.69 105 TYR A O 1
ATOM 834 N N . GLN A 1 106 ? -22.368 2.417 23.390 1.00 90.94 106 GLN A N 1
ATOM 835 C CA . GLN A 1 106 ? -23.740 1.921 23.537 1.00 90.94 106 GLN A CA 1
ATOM 836 C C . GLN A 1 106 ? -24.230 1.993 24.990 1.00 90.94 106 GLN A C 1
ATOM 838 O O . GLN A 1 106 ? -25.356 2.421 25.225 1.00 90.94 106 GLN A O 1
ATOM 843 N N . ALA A 1 107 ? -23.382 1.656 25.966 1.00 87.44 107 ALA A N 1
ATOM 844 C CA . ALA A 1 107 ? -23.725 1.703 27.390 1.00 87.44 107 ALA A CA 1
ATOM 845 C C . ALA A 1 107 ? -23.949 3.125 27.942 1.00 87.44 107 ALA A C 1
ATOM 847 O O . ALA A 1 107 ? -24.558 3.283 29.006 1.00 87.44 107 ALA A O 1
ATOM 848 N N . THR A 1 108 ? -23.445 4.146 27.247 1.00 85.50 108 THR A N 1
ATOM 849 C CA . THR A 1 108 ? -23.536 5.567 27.633 1.00 85.50 108 THR A CA 1
ATOM 850 C C . THR A 1 108 ? -24.578 6.330 26.812 1.00 85.50 108 THR A C 1
ATOM 852 O O . THR A 1 108 ? -24.939 7.458 27.153 1.00 85.50 108 THR A O 1
ATOM 855 N N . LYS A 1 109 ? -25.122 5.701 25.761 1.00 81.19 109 LYS A N 1
ATOM 856 C CA . LYS A 1 109 ? -26.168 6.262 24.905 1.00 81.19 109 LYS A CA 1
ATOM 857 C C . LYS A 1 109 ? -27.402 6.611 25.746 1.00 81.19 109 LYS A C 1
ATOM 859 O O . LYS A 1 109 ? -27.970 5.752 26.411 1.00 81.19 109 LYS A O 1
ATOM 864 N N . GLY A 1 110 ? -27.802 7.883 25.719 1.00 75.12 110 GLY A N 1
ATOM 865 C CA . GLY A 1 110 ? -28.954 8.393 26.473 1.00 75.12 110 GLY A CA 1
ATOM 866 C C . GLY A 1 110 ? -28.675 8.784 27.932 1.00 75.12 110 GLY A C 1
ATOM 867 O O . GLY A 1 110 ? -29.596 9.228 28.605 1.00 75.12 110 GLY A O 1
ATOM 868 N N . LYS A 1 111 ? -27.429 8.678 28.424 1.00 75.56 111 LYS A N 1
ATOM 869 C CA . LYS A 1 111 ? -27.061 8.990 29.824 1.00 75.56 111 LYS A CA 1
ATOM 870 C C . LYS A 1 111 ? -26.509 10.411 30.053 1.00 75.56 111 LYS A C 1
ATOM 872 O O . LYS A 1 111 ? -25.907 10.670 31.089 1.00 75.56 111 LYS A O 1
ATOM 877 N N . GLY A 1 112 ? -26.726 11.332 29.110 1.00 64.19 112 GLY A N 1
ATOM 878 C CA . GLY A 1 112 ? -26.272 12.729 29.195 1.00 64.19 112 GLY A CA 1
ATOM 879 C C . GLY A 1 112 ? -24.836 12.971 28.703 1.00 64.19 112 GLY A C 1
ATOM 880 O O . GLY A 1 112 ? -24.044 12.043 28.516 1.00 64.19 112 GLY A O 1
ATOM 881 N N . ALA A 1 113 ? -24.506 14.240 28.439 1.00 60.34 113 ALA A N 1
ATOM 882 C CA . ALA A 1 113 ? -23.194 14.654 27.944 1.00 60.34 113 ALA A CA 1
ATOM 883 C C . ALA A 1 113 ? -22.131 14.505 29.048 1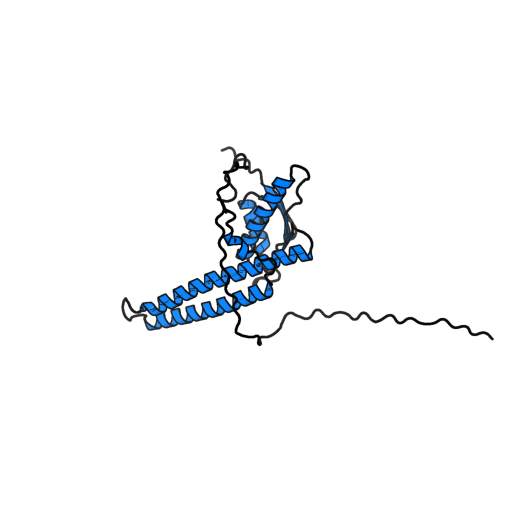.00 60.34 113 ALA A C 1
ATOM 885 O O . ALA A 1 113 ? -22.229 15.143 30.090 1.00 60.34 113 ALA A O 1
ATOM 886 N N . GLY A 1 114 ? -21.125 13.651 28.828 1.00 63.47 114 GLY A N 1
ATOM 887 C CA . GLY A 1 114 ? -19.984 13.485 29.745 1.00 63.47 114 GLY A CA 1
ATOM 888 C C . GLY A 1 114 ? -19.584 12.037 30.041 1.00 63.47 114 GLY A C 1
ATOM 889 O O . GLY A 1 114 ? -18.443 11.787 30.412 1.00 63.47 114 GLY A O 1
ATOM 890 N N . MET A 1 115 ? -20.459 11.053 29.800 1.00 64.94 115 MET A N 1
ATOM 891 C CA . MET A 1 115 ? -20.150 9.645 30.114 1.00 64.94 115 MET A CA 1
ATOM 892 C C . MET A 1 115 ? -19.327 8.909 29.038 1.00 64.94 115 MET A C 1
ATOM 894 O O . MET A 1 115 ? -18.976 7.746 29.210 1.00 64.94 115 MET A O 1
ATOM 898 N N . GLY A 1 116 ? -18.972 9.577 27.936 1.00 78.56 116 GLY A N 1
ATOM 899 C CA . GLY A 1 116 ? -18.288 8.969 26.785 1.00 78.56 116 GLY A CA 1
ATOM 900 C C . GLY A 1 116 ? -16.772 8.760 26.925 1.00 78.56 116 GLY A C 1
ATOM 901 O O . GLY A 1 116 ? -16.158 8.244 25.992 1.00 78.56 116 GLY A O 1
ATOM 902 N N . GLY A 1 117 ? -16.151 9.137 28.049 1.00 87.94 117 GLY A N 1
ATOM 903 C CA . GLY A 1 117 ? -14.686 9.140 28.200 1.00 87.94 117 GLY A CA 1
ATOM 904 C C . GLY A 1 117 ? -14.019 7.777 27.964 1.00 87.94 117 GLY A C 1
ATOM 905 O O . GLY A 1 117 ? -13.000 7.695 27.285 1.00 87.94 117 GLY A O 1
ATOM 906 N N . ILE A 1 118 ? -14.634 6.688 28.438 1.00 90.44 118 ILE A N 1
ATOM 907 C CA . ILE A 1 118 ? -14.113 5.320 28.249 1.00 90.44 118 ILE A CA 1
ATOM 908 C C . ILE A 1 118 ? -14.172 4.902 26.772 1.00 90.44 118 ILE A C 1
ATOM 910 O O . ILE A 1 118 ? -13.240 4.286 26.254 1.00 90.44 118 ILE A O 1
ATOM 914 N N . ALA A 1 119 ? -15.257 5.253 26.075 1.00 92.19 119 ALA A N 1
ATOM 915 C CA . ALA A 1 119 ? -15.397 4.966 24.652 1.00 92.19 119 ALA A CA 1
ATOM 916 C C . ALA A 1 119 ? -14.361 5.740 23.824 1.00 92.19 119 ALA A C 1
ATOM 918 O O . ALA A 1 119 ? -13.741 5.161 22.932 1.00 92.19 119 ALA A O 1
ATOM 919 N N . ALA A 1 120 ? -14.140 7.017 24.157 1.00 93.38 120 ALA A N 1
ATOM 920 C CA . ALA A 1 120 ? -13.124 7.854 23.523 1.00 93.38 120 ALA A CA 1
ATOM 921 C C . ALA A 1 120 ? -11.712 7.286 23.729 1.00 93.38 120 ALA A C 1
ATOM 923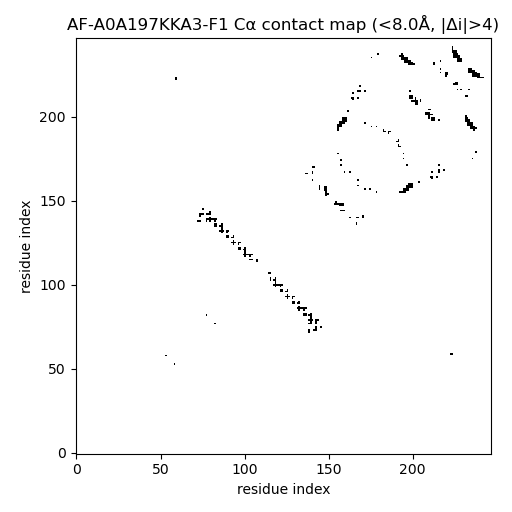 O O . ALA A 1 120 ? -10.982 7.118 22.756 1.00 93.38 120 ALA A O 1
ATOM 924 N N . TYR A 1 121 ? -11.369 6.885 24.958 1.00 95.38 121 TYR A N 1
ATOM 925 C CA . TYR A 1 121 ? -10.077 6.271 25.271 1.00 95.38 121 TYR A CA 1
ATOM 926 C C . TYR A 1 121 ? -9.797 5.026 24.416 1.00 95.38 121 TYR A C 1
ATOM 928 O O . TYR A 1 121 ? -8.772 4.953 23.738 1.00 95.38 121 TYR A O 1
ATOM 936 N N . TYR A 1 122 ? -10.725 4.062 24.382 1.00 95.69 122 TYR A N 1
ATOM 937 C CA . TYR A 1 122 ? -10.541 2.856 23.568 1.00 95.69 122 TYR A CA 1
ATOM 938 C C . TYR A 1 122 ? -10.493 3.156 22.066 1.00 95.69 122 TYR A C 1
ATOM 940 O O . TYR A 1 122 ? -9.755 2.491 21.338 1.00 95.69 122 TYR A O 1
ATOM 948 N N . ALA A 1 123 ? -11.251 4.148 21.591 1.00 95.81 123 ALA A N 1
ATOM 949 C CA . ALA A 1 123 ? -11.196 4.567 20.197 1.00 95.81 123 ALA A CA 1
ATOM 950 C C . ALA A 1 123 ? -9.828 5.163 19.839 1.00 95.81 123 ALA A C 1
ATOM 952 O O . ALA A 1 123 ? -9.290 4.848 18.778 1.00 95.81 123 ALA A O 1
ATOM 953 N N . ASP A 1 124 ? -9.247 5.984 20.711 1.00 97.50 124 ASP A N 1
ATOM 954 C CA . ASP A 1 124 ? -7.944 6.601 20.471 1.00 97.50 124 ASP A CA 1
ATOM 955 C C . ASP A 1 124 ? -6.798 5.586 20.539 1.00 97.50 124 ASP A C 1
ATOM 957 O O . ASP A 1 124 ? -5.936 5.589 19.659 1.00 97.50 124 ASP A O 1
ATOM 961 N N . GLU A 1 125 ? -6.824 4.646 21.487 1.00 97.50 125 GLU A N 1
ATOM 962 C CA . GLU A 1 125 ? -5.878 3.519 21.496 1.00 97.50 125 GLU A CA 1
ATOM 963 C C . GLU A 1 125 ? -6.034 2.635 20.247 1.00 97.50 125 GLU A C 1
ATOM 965 O O . GLU A 1 125 ? -5.045 2.247 19.621 1.00 97.50 125 GLU A O 1
ATOM 970 N N . GLY A 1 126 ? -7.271 2.390 19.801 1.00 97.38 126 GLY A N 1
ATOM 971 C CA . GLY A 1 126 ? -7.544 1.693 18.544 1.00 97.38 126 GLY A CA 1
ATOM 972 C C . GLY A 1 126 ? -6.923 2.401 17.336 1.00 97.38 126 GLY A C 1
ATOM 973 O O . GLY A 1 126 ? -6.282 1.759 16.508 1.00 97.38 126 GLY A O 1
ATOM 974 N N . LYS A 1 127 ? -7.027 3.733 17.244 1.00 97.38 127 LYS A N 1
ATOM 975 C CA . LYS A 1 127 ? -6.389 4.509 16.163 1.00 97.38 127 LYS A CA 1
ATOM 976 C C . LYS A 1 127 ? -4.864 4.375 16.175 1.00 97.38 127 LYS A C 1
ATOM 978 O O . LYS A 1 127 ? -4.272 4.257 15.104 1.00 97.38 127 LYS A O 1
ATOM 983 N N . LYS A 1 128 ? -4.222 4.358 17.349 1.00 97.62 128 LYS A N 1
ATOM 984 C CA . LYS A 1 128 ? -2.763 4.157 17.458 1.00 97.62 128 LYS A CA 1
ATOM 985 C C . LYS A 1 128 ? -2.346 2.801 16.889 1.00 97.62 128 LYS A C 1
ATOM 987 O O . LYS A 1 128 ? -1.422 2.740 16.077 1.00 97.62 128 LYS A O 1
ATOM 992 N N . LEU A 1 129 ? -3.062 1.734 17.249 1.00 96.62 129 LEU A N 1
ATOM 993 C CA . LEU A 1 129 ? -2.812 0.399 16.697 1.00 96.62 129 LEU A CA 1
ATOM 994 C C . LEU A 1 129 ? -3.124 0.320 15.199 1.00 96.62 129 LEU A C 1
ATOM 996 O O . LEU A 1 129 ? -2.424 -0.375 14.473 1.00 96.62 129 LEU A O 1
ATOM 1000 N N . ASP A 1 130 ? -4.121 1.053 14.700 1.00 95.81 130 ASP A N 1
ATOM 1001 C CA . ASP A 1 130 ? -4.402 1.121 13.261 1.00 95.81 130 ASP A CA 1
ATOM 1002 C C . ASP A 1 130 ? -3.227 1.711 12.469 1.00 95.81 130 ASP A C 1
ATOM 1004 O O . ASP A 1 130 ? -2.813 1.147 11.453 1.00 95.81 130 ASP A O 1
ATOM 1008 N N . VAL A 1 131 ? -2.649 2.813 12.958 1.00 96.06 131 VAL A N 1
ATOM 1009 C CA . VAL A 1 131 ? -1.448 3.419 12.366 1.00 96.06 131 VAL A CA 1
ATOM 1010 C C . VAL A 1 131 ? -0.280 2.435 12.410 1.00 96.06 131 VAL A C 1
ATOM 1012 O O . VAL A 1 131 ? 0.376 2.220 11.391 1.00 96.06 131 VAL A O 1
ATOM 1015 N N . GLN A 1 132 ? -0.056 1.785 13.553 1.00 94.75 132 GLN A N 1
ATOM 1016 C CA . GLN A 1 132 ? 1.027 0.818 13.713 1.00 94.75 132 GLN A CA 1
ATOM 1017 C C . GLN A 1 132 ? 0.855 -0.403 12.794 1.00 94.75 132 GLN A C 1
ATOM 1019 O O . GLN A 1 132 ? 1.800 -0.814 12.124 1.00 94.75 132 GLN A O 1
ATOM 1024 N N . GLY A 1 133 ? -0.352 -0.960 12.695 1.00 95.38 133 GLY A N 1
ATOM 1025 C CA . GLY A 1 133 ? -0.647 -2.092 11.815 1.00 95.38 133 GLY A CA 1
ATOM 1026 C C . GLY A 1 133 ? -0.430 -1.746 10.341 1.00 95.38 133 GLY A C 1
ATOM 1027 O O . GLY A 1 133 ? 0.166 -2.529 9.604 1.00 95.38 133 GLY A O 1
ATOM 1028 N N . LYS A 1 134 ? -0.822 -0.538 9.913 1.00 92.88 134 LYS A N 1
ATOM 1029 C CA . LYS A 1 134 ? -0.535 -0.031 8.559 1.00 92.88 134 LYS A CA 1
ATOM 1030 C C . LYS A 1 134 ? 0.964 0.095 8.287 1.00 92.88 134 LYS A C 1
ATOM 1032 O O . LYS A 1 134 ? 1.400 -0.236 7.186 1.00 92.88 134 LYS A O 1
ATOM 1037 N N . GLN A 1 135 ? 1.753 0.537 9.268 1.00 93.69 135 GLN A N 1
ATOM 1038 C CA . GLN A 1 135 ? 3.214 0.602 9.141 1.00 93.69 135 GLN A CA 1
ATOM 1039 C C . GLN A 1 135 ? 3.823 -0.792 8.944 1.00 93.69 135 GLN A C 1
ATOM 1041 O O . GLN A 1 135 ? 4.641 -0.968 8.044 1.00 93.69 135 GLN A O 1
ATOM 1046 N N . TRP A 1 136 ? 3.385 -1.795 9.711 1.00 94.88 136 TRP A N 1
ATOM 1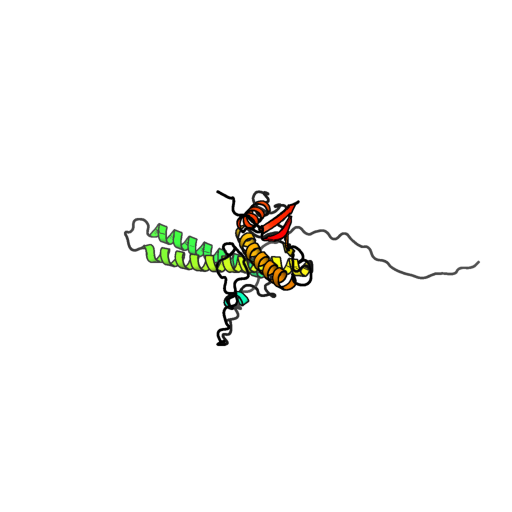047 C CA . TRP A 1 136 ? 3.845 -3.180 9.545 1.00 94.88 136 TRP A CA 1
ATOM 1048 C C . TRP A 1 136 ? 3.407 -3.805 8.218 1.00 94.88 136 TRP A C 1
ATOM 1050 O O . TRP A 1 136 ? 4.202 -4.481 7.568 1.00 94.88 136 TRP A O 1
ATOM 1060 N N . HIS A 1 137 ? 2.186 -3.523 7.759 1.00 94.19 137 HIS A N 1
ATOM 1061 C CA . HIS A 1 137 ? 1.744 -3.916 6.420 1.00 94.19 137 HIS A CA 1
ATOM 1062 C C . HIS A 1 137 ? 2.637 -3.318 5.326 1.00 94.19 137 HIS A C 1
ATOM 1064 O O . HIS A 1 137 ? 3.061 -4.041 4.425 1.00 94.19 137 HIS A O 1
ATOM 1070 N N . MET A 1 138 ? 2.983 -2.030 5.439 1.00 94.56 138 MET A N 1
ATOM 1071 C CA . MET A 1 138 ? 3.887 -1.368 4.498 1.00 94.56 138 MET A CA 1
ATOM 1072 C C . MET A 1 138 ? 5.306 -1.950 4.542 1.00 94.56 138 MET A C 1
ATOM 1074 O O . MET A 1 138 ? 5.904 -2.142 3.486 1.00 94.56 138 MET A O 1
ATOM 1078 N N . ARG A 1 139 ? 5.831 -2.275 5.733 1.00 93.50 139 ARG A N 1
ATOM 1079 C CA . ARG A 1 139 ? 7.118 -2.981 5.879 1.00 93.50 139 ARG A CA 1
ATOM 1080 C C . ARG A 1 139 ? 7.102 -4.317 5.145 1.00 93.50 139 ARG A C 1
ATOM 1082 O O . ARG A 1 139 ? 7.959 -4.546 4.301 1.00 93.50 139 ARG A O 1
ATOM 1089 N N . ALA A 1 140 ? 6.068 -5.132 5.364 1.00 94.19 140 ALA A N 1
ATOM 1090 C CA . ALA A 1 140 ? 5.900 -6.394 4.646 1.00 94.19 140 ALA A CA 1
ATOM 1091 C C . ALA A 1 140 ? 5.860 -6.184 3.123 1.00 94.19 140 ALA A C 1
ATOM 1093 O O . ALA A 1 140 ? 6.539 -6.888 2.387 1.00 94.19 140 ALA A O 1
ATOM 1094 N N . ALA A 1 141 ? 5.103 -5.193 2.639 1.00 93.94 141 ALA A N 1
ATOM 1095 C CA . ALA A 1 141 ? 5.001 -4.901 1.209 1.00 93.94 141 ALA A CA 1
ATOM 1096 C C . ALA A 1 141 ? 6.356 -4.528 0.583 1.00 93.94 141 ALA A C 1
ATOM 1098 O O . ALA A 1 141 ? 6.695 -5.027 -0.488 1.00 93.94 141 ALA A O 1
ATOM 1099 N N . ARG A 1 142 ? 7.146 -3.682 1.254 1.00 94.06 142 ARG A N 1
ATOM 1100 C CA . ARG A 1 142 ? 8.499 -3.311 0.811 1.00 94.06 142 ARG A CA 1
ATOM 1101 C C . ARG A 1 142 ? 9.443 -4.509 0.813 1.00 94.06 142 ARG A C 1
ATOM 1103 O O . ARG A 1 142 ? 10.160 -4.699 -0.167 1.00 94.06 142 ARG A O 1
ATOM 1110 N N . ALA A 1 143 ? 9.391 -5.326 1.863 1.00 92.38 143 ALA A N 1
ATOM 1111 C CA . ALA A 1 143 ? 10.195 -6.535 1.987 1.00 92.38 143 ALA A CA 1
ATOM 1112 C C . ALA A 1 143 ? 9.888 -7.547 0.868 1.00 92.38 143 ALA A C 1
ATOM 1114 O O . ALA A 1 143 ? 10.819 -8.058 0.254 1.00 92.38 143 ALA A O 1
ATOM 1115 N N . VAL A 1 144 ? 8.610 -7.761 0.515 1.00 92.38 144 VAL A N 1
ATOM 1116 C CA . VAL A 1 144 ? 8.220 -8.611 -0.632 1.00 92.38 144 VAL A CA 1
ATOM 1117 C C . VAL A 1 144 ? 8.865 -8.115 -1.927 1.00 92.38 144 VAL A C 1
ATOM 1119 O O . VAL A 1 144 ? 9.482 -8.890 -2.654 1.00 92.38 144 VAL A O 1
ATOM 1122 N N . VAL A 1 145 ? 8.753 -6.816 -2.222 1.00 93.31 145 VAL A N 1
ATOM 1123 C CA . VAL A 1 145 ? 9.335 -6.248 -3.450 1.00 93.31 145 VAL A CA 1
ATOM 1124 C C . VAL A 1 145 ? 10.854 -6.391 -3.459 1.00 93.31 145 VAL A C 1
ATOM 1126 O O . VAL A 1 145 ? 11.436 -6.695 -4.501 1.00 93.31 145 VAL A O 1
ATOM 1129 N N . GLN A 1 146 ? 11.499 -6.179 -2.313 1.00 91.25 146 GLN A N 1
ATOM 1130 C CA . GLN A 1 146 ? 12.940 -6.337 -2.177 1.00 91.25 146 GLN A CA 1
ATOM 1131 C C . GLN A 1 146 ? 13.368 -7.793 -2.387 1.00 91.25 146 GLN A C 1
ATOM 1133 O O . GLN A 1 146 ? 14.279 -8.041 -3.173 1.00 91.25 146 GLN A O 1
ATOM 1138 N N . GLN A 1 147 ? 12.670 -8.751 -1.779 1.00 90.62 147 GLN A N 1
ATOM 1139 C CA . GLN A 1 147 ? 12.919 -10.176 -1.980 1.00 90.62 147 GLN A CA 1
ATOM 1140 C C . GLN A 1 147 ? 12.790 -10.558 -3.460 1.00 90.62 147 GLN A C 1
ATOM 1142 O O . GLN A 1 147 ? 13.709 -11.142 -4.023 1.00 90.62 147 GLN A O 1
ATOM 1147 N N . HIS A 1 148 ? 11.723 -10.125 -4.138 1.00 91.44 148 HIS A N 1
ATOM 1148 C CA . HIS A 1 148 ? 11.549 -10.396 -5.566 1.00 91.44 148 HIS A CA 1
ATOM 1149 C C . HIS A 1 148 ? 12.684 -9.824 -6.430 1.00 91.44 148 HIS A C 1
ATOM 1151 O O . HIS A 1 148 ? 13.080 -10.451 -7.413 1.00 91.44 148 HIS A O 1
ATOM 1157 N N . ARG A 1 149 ? 13.236 -8.652 -6.089 1.00 91.31 149 ARG A N 1
ATOM 1158 C CA . ARG A 1 149 ? 14.409 -8.094 -6.789 1.00 91.31 149 ARG A CA 1
ATOM 1159 C C . ARG A 1 149 ? 15.643 -8.967 -6.621 1.00 91.31 149 ARG A C 1
ATOM 1161 O O . ARG A 1 149 ? 16.366 -9.157 -7.596 1.00 91.31 149 ARG A O 1
ATOM 1168 N N . LEU A 1 150 ? 15.877 -9.462 -5.405 1.00 89.81 150 LEU A N 1
ATOM 1169 C CA . LEU A 1 150 ? 17.005 -10.335 -5.083 1.00 89.81 150 LEU A CA 1
ATOM 1170 C C . LEU A 1 150 ? 16.871 -11.681 -5.801 1.00 89.81 150 LEU A C 1
ATOM 1172 O O . LEU A 1 150 ? 17.797 -12.081 -6.502 1.00 89.81 150 LEU A O 1
ATOM 1176 N N . ASP A 1 151 ? 15.697 -12.309 -5.725 1.00 90.69 151 ASP A N 1
ATOM 1177 C CA . ASP A 1 151 ? 15.409 -13.600 -6.360 1.00 90.69 151 ASP A CA 1
ATOM 1178 C C . ASP A 1 151 ? 15.576 -13.548 -7.889 1.00 90.69 151 ASP A C 1
ATOM 1180 O O . ASP A 1 151 ? 16.040 -14.505 -8.506 1.00 90.69 151 ASP A O 1
ATOM 1184 N N . ASN A 1 152 ? 15.234 -12.414 -8.512 1.00 91.25 152 ASN A N 1
ATOM 1185 C CA . ASN A 1 152 ? 15.377 -12.205 -9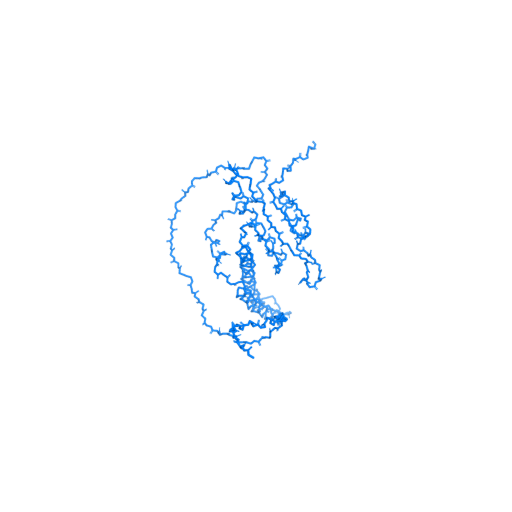.957 1.00 91.25 152 ASN A CA 1
ATOM 1186 C C . ASN A 1 152 ? 16.712 -11.554 -10.360 1.00 91.25 152 ASN A C 1
ATOM 1188 O O . ASN A 1 152 ? 16.959 -11.374 -11.554 1.00 91.25 152 ASN A O 1
ATOM 1192 N N . ASN A 1 153 ? 17.556 -11.171 -9.395 1.00 91.94 153 ASN A N 1
ATOM 1193 C CA . ASN A 1 153 ? 18.789 -10.408 -9.606 1.00 91.94 153 ASN A CA 1
ATOM 1194 C C . ASN A 1 153 ? 18.601 -9.168 -10.517 1.00 91.94 153 ASN A C 1
ATOM 1196 O O . ASN A 1 153 ? 19.446 -8.855 -11.361 1.00 91.94 153 ASN A O 1
ATOM 1200 N N . ASP A 1 154 ? 17.472 -8.463 -10.370 1.00 91.19 154 ASP A N 1
ATOM 1201 C CA . ASP A 1 154 ? 17.133 -7.279 -11.169 1.00 91.19 154 ASP A CA 1
ATOM 1202 C C . ASP A 1 154 ? 16.811 -6.073 -10.265 1.00 91.19 154 ASP A C 1
ATOM 1204 O O . ASP A 1 154 ? 15.703 -5.959 -9.729 1.00 91.19 154 ASP A O 1
ATOM 1208 N N . PRO A 1 155 ? 17.741 -5.108 -10.117 1.00 88.44 155 PRO A N 1
ATOM 1209 C CA . PRO A 1 155 ? 17.538 -3.923 -9.283 1.00 88.44 155 PRO A CA 1
ATOM 1210 C C . PRO A 1 155 ? 16.539 -2.914 -9.875 1.00 88.44 155 PRO A C 1
ATOM 1212 O O . PRO A 1 155 ? 16.258 -1.889 -9.240 1.00 88.44 155 PRO A O 1
ATOM 1215 N N . ASN A 1 156 ? 16.044 -3.155 -11.094 1.00 91.56 156 ASN A N 1
ATOM 1216 C CA . ASN A 1 156 ? 15.020 -2.361 -11.768 1.00 91.56 156 ASN A CA 1
ATOM 1217 C C . ASN A 1 156 ? 13.678 -3.103 -11.866 1.00 91.56 156 ASN A C 1
ATOM 1219 O O . ASN A 1 156 ? 12.783 -2.639 -12.570 1.00 91.56 156 ASN A O 1
ATOM 1223 N N . LEU A 1 157 ? 13.511 -4.212 -11.144 1.00 94.25 157 LEU A N 1
ATOM 1224 C CA . LEU A 1 157 ? 12.240 -4.909 -11.018 1.00 94.25 157 LEU A CA 1
ATOM 1225 C C . LEU A 1 157 ? 11.441 -4.385 -9.817 1.00 94.25 157 LEU A C 1
ATOM 1227 O O . LEU A 1 157 ? 11.975 -4.125 -8.741 1.00 94.25 157 LEU A O 1
ATOM 1231 N N . VAL A 1 158 ? 10.135 -4.234 -9.989 1.00 95.81 158 VAL A N 1
ATOM 1232 C CA . VAL A 1 158 ? 9.170 -3.974 -8.919 1.00 95.81 158 VAL A CA 1
ATOM 1233 C C . VAL A 1 158 ? 8.001 -4.915 -9.138 1.00 95.81 158 VAL A C 1
ATOM 1235 O O . VAL A 1 158 ? 7.127 -4.648 -9.959 1.00 95.81 158 VAL A O 1
ATOM 1238 N N . ASP A 1 159 ? 7.993 -6.030 -8.424 1.00 93.94 159 ASP A N 1
ATOM 1239 C CA . ASP A 1 159 ? 6.888 -6.975 -8.482 1.00 93.94 159 ASP A CA 1
ATOM 1240 C C . ASP A 1 159 ? 5.888 -6.675 -7.356 1.00 93.94 159 ASP A C 1
ATOM 1242 O O . ASP A 1 159 ? 6.223 -6.746 -6.176 1.00 93.94 159 ASP A O 1
ATOM 1246 N N . LEU A 1 160 ? 4.666 -6.300 -7.744 1.00 93.06 160 LEU A N 1
ATOM 1247 C CA . LEU A 1 160 ? 3.578 -5.881 -6.861 1.00 93.06 160 LEU A CA 1
ATOM 1248 C C . LEU A 1 160 ? 2.564 -7.003 -6.585 1.00 93.06 160 LEU A C 1
ATOM 1250 O O . LEU A 1 160 ? 1.480 -6.731 -6.057 1.00 93.06 160 LEU A O 1
ATOM 1254 N N . HIS A 1 161 ? 2.855 -8.250 -6.960 1.00 87.38 161 HIS A N 1
ATOM 1255 C CA . HIS A 1 161 ? 1.963 -9.368 -6.683 1.00 87.38 161 HIS A CA 1
ATOM 1256 C C . HIS A 1 161 ? 1.710 -9.507 -5.178 1.00 87.38 161 HIS A C 1
ATOM 1258 O O . HIS A 1 161 ? 2.620 -9.463 -4.357 1.00 87.38 161 HIS A O 1
ATOM 1264 N N . GLY A 1 162 ? 0.437 -9.674 -4.812 1.00 84.75 162 GLY A N 1
ATOM 1265 C CA . GLY A 1 162 ? 0.031 -9.843 -3.414 1.00 84.75 162 GLY A CA 1
ATOM 1266 C C . GLY A 1 162 ? 0.004 -8.554 -2.584 1.00 84.75 162 GLY A C 1
ATOM 1267 O O . GLY A 1 162 ? -0.361 -8.606 -1.408 1.00 84.75 162 GLY A O 1
ATOM 1268 N N . LEU A 1 163 ? 0.333 -7.396 -3.167 1.00 90.69 163 LEU A N 1
ATOM 1269 C CA . LEU A 1 163 ? 0.182 -6.102 -2.504 1.00 90.69 163 LEU A CA 1
ATOM 1270 C C . LEU A 1 163 ? -1.249 -5.575 -2.670 1.00 90.69 163 LEU A C 1
ATOM 1272 O O . LEU A 1 163 ? -1.916 -5.767 -3.690 1.00 90.69 163 LEU A O 1
ATOM 1276 N N . THR A 1 164 ? -1.728 -4.847 -1.667 1.00 90.75 164 THR A N 1
ATOM 1277 C CA . THR A 1 164 ? -2.943 -4.040 -1.796 1.00 90.75 164 THR A CA 1
ATOM 1278 C C . THR A 1 164 ? -2.687 -2.824 -2.686 1.00 90.75 164 THR A C 1
ATOM 1280 O O . THR A 1 164 ? -1.555 -2.371 -2.850 1.00 90.75 164 THR A O 1
ATOM 1283 N N . VAL A 1 165 ? -3.752 -2.232 -3.232 1.00 91.06 165 VAL A N 1
ATOM 1284 C CA . VAL A 1 165 ? -3.638 -1.034 -4.079 1.00 91.06 165 VAL A CA 1
ATOM 1285 C C . VAL A 1 165 ? -2.938 0.118 -3.350 1.00 91.06 165 VAL A C 1
ATOM 1287 O O . VAL A 1 165 ? -2.087 0.778 -3.938 1.00 91.06 165 VAL A O 1
ATOM 1290 N N . SER A 1 166 ? -3.253 0.351 -2.073 1.00 91.38 166 SER A N 1
ATOM 1291 C CA . SER A 1 166 ? -2.623 1.417 -1.284 1.00 91.38 166 SER A CA 1
ATOM 1292 C C . SER A 1 166 ? -1.136 1.174 -1.037 1.00 91.38 166 SER A C 1
ATOM 1294 O O . SER A 1 166 ? -0.348 2.111 -1.136 1.00 91.38 166 SER A O 1
ATOM 1296 N N . GLU A 1 167 ? -0.744 -0.068 -0.738 1.00 93.12 167 GLU A N 1
ATOM 1297 C CA . GLU A 1 167 ? 0.669 -0.435 -0.572 1.00 93.12 167 GLU A CA 1
ATOM 1298 C C . GLU A 1 167 ? 1.423 -0.251 -1.891 1.00 93.12 167 GLU A C 1
ATOM 1300 O O . GLU A 1 167 ? 2.441 0.437 -1.937 1.00 93.12 167 GLU A O 1
ATOM 1305 N N . ALA A 1 168 ? 0.869 -0.789 -2.979 1.00 94.19 168 ALA A N 1
ATOM 1306 C CA . ALA A 1 168 ? 1.461 -0.731 -4.306 1.00 94.19 168 ALA A CA 1
ATOM 1307 C C . ALA A 1 168 ? 1.693 0.708 -4.787 1.00 94.19 168 ALA A C 1
ATOM 1309 O O . ALA A 1 168 ? 2.760 1.009 -5.309 1.00 94.19 168 ALA A O 1
ATOM 1310 N N . GLN A 1 169 ? 0.736 1.620 -4.582 1.00 95.06 169 GLN A N 1
ATOM 1311 C CA . GLN A 1 169 ? 0.912 3.027 -4.956 1.00 95.06 169 GLN A CA 1
ATOM 1312 C C . GLN A 1 169 ? 2.100 3.674 -4.233 1.00 95.06 169 GLN A C 1
ATOM 1314 O O . GLN A 1 169 ? 2.875 4.398 -4.854 1.00 95.06 169 GLN A O 1
ATOM 1319 N N . THR A 1 170 ? 2.250 3.425 -2.931 1.00 94.94 170 THR A N 1
ATOM 1320 C CA . THR A 1 170 ? 3.361 3.968 -2.137 1.00 94.94 170 THR A CA 1
ATOM 1321 C C . THR A 1 170 ? 4.695 3.385 -2.588 1.00 94.94 170 THR A C 1
ATOM 1323 O O . THR A 1 170 ? 5.601 4.144 -2.932 1.00 94.94 170 THR A O 1
ATOM 1326 N N . VAL A 1 171 ? 4.789 2.055 -2.688 1.00 94.94 171 VAL A N 1
ATOM 1327 C CA . VAL A 1 171 ? 6.012 1.358 -3.116 1.00 94.94 171 VAL A CA 1
ATOM 1328 C C . VAL A 1 171 ? 6.436 1.780 -4.525 1.00 94.94 171 VAL A C 1
ATOM 1330 O O . VAL A 1 171 ? 7.620 2.001 -4.770 1.00 94.94 171 VAL A O 1
ATOM 1333 N N . VAL A 1 172 ? 5.491 1.960 -5.455 1.00 95.94 172 VAL A N 1
ATOM 1334 C CA . VAL A 1 172 ? 5.796 2.418 -6.820 1.00 95.94 172 VAL A CA 1
ATOM 1335 C C . VAL A 1 172 ? 6.370 3.832 -6.829 1.00 95.94 172 VAL A C 1
ATOM 1337 O O . VAL A 1 172 ? 7.374 4.057 -7.503 1.00 95.94 172 VAL A O 1
ATOM 1340 N N . ARG A 1 173 ? 5.792 4.784 -6.082 1.00 95.12 173 ARG A N 1
ATOM 1341 C CA . ARG A 1 173 ? 6.337 6.155 -6.016 1.00 95.12 173 ARG A CA 1
ATOM 1342 C C . ARG A 1 173 ? 7.764 6.166 -5.477 1.00 95.12 173 ARG A C 1
ATOM 1344 O O . ARG A 1 173 ? 8.630 6.832 -6.046 1.00 95.12 173 ARG A O 1
ATOM 1351 N N . GLU A 1 174 ? 8.011 5.403 -4.415 1.00 93.75 174 GLU A N 1
ATOM 1352 C CA . GLU A 1 174 ? 9.339 5.250 -3.816 1.00 93.75 174 GLU A CA 1
ATOM 1353 C C . GLU A 1 174 ? 10.324 4.648 -4.832 1.00 93.75 174 GLU A C 1
ATOM 1355 O O . GLU A 1 174 ? 11.378 5.228 -5.100 1.00 93.75 174 GLU A O 1
ATOM 1360 N N . ALA A 1 175 ? 9.946 3.542 -5.479 1.00 93.62 175 ALA A N 1
ATOM 1361 C CA . ALA A 1 175 ? 10.791 2.838 -6.437 1.00 93.62 175 ALA A CA 1
ATOM 1362 C C . ALA A 1 175 ? 11.118 3.668 -7.687 1.00 93.62 175 ALA A C 1
ATOM 1364 O O . ALA A 1 175 ? 12.268 3.684 -8.123 1.00 93.62 175 ALA A O 1
ATOM 1365 N N . VAL A 1 176 ? 10.139 4.375 -8.256 1.00 93.88 176 VAL A N 1
ATOM 1366 C CA . VAL A 1 176 ? 10.349 5.231 -9.434 1.00 93.88 176 VAL A CA 1
ATOM 1367 C C . VAL A 1 176 ? 11.249 6.413 -9.092 1.00 93.88 176 VAL A C 1
ATOM 1369 O O . VAL A 1 176 ? 12.148 6.730 -9.867 1.00 93.88 176 VAL A O 1
ATOM 1372 N N . THR A 1 177 ? 11.071 7.022 -7.918 1.00 90.56 177 THR A N 1
ATOM 1373 C CA . THR A 1 177 ? 11.927 8.124 -7.452 1.00 90.56 177 THR A CA 1
ATOM 1374 C C . THR A 1 177 ? 13.376 7.665 -7.284 1.00 90.56 177 THR A C 1
ATOM 1376 O O . THR A 1 177 ? 14.296 8.299 -7.805 1.00 90.56 177 THR A O 1
ATOM 1379 N N . GLN A 1 178 ? 13.588 6.525 -6.619 1.00 90.12 178 GLN A N 1
ATOM 1380 C CA . GLN A 1 178 ? 14.917 5.931 -6.448 1.00 90.12 178 GLN A CA 1
ATOM 1381 C C . GLN A 1 178 ? 15.547 5.559 -7.794 1.00 90.12 178 GLN A C 1
ATOM 1383 O O . GLN A 1 178 ? 16.709 5.871 -8.054 1.00 90.12 178 GLN A O 1
ATOM 1388 N N . TRP A 1 179 ? 14.784 4.915 -8.679 1.00 92.12 179 TRP A N 1
ATOM 1389 C CA . TRP A 1 179 ? 15.242 4.566 -10.019 1.00 92.12 179 TRP A CA 1
ATOM 1390 C C . TRP A 1 179 ? 15.629 5.797 -10.833 1.00 92.12 179 TRP A C 1
ATOM 1392 O O . TRP A 1 179 ? 16.720 5.814 -11.394 1.00 92.12 179 TRP A O 1
ATOM 1402 N N . PHE A 1 180 ? 14.797 6.837 -10.856 1.00 89.94 180 PHE A N 1
ATOM 1403 C CA . PHE A 1 180 ? 15.062 8.041 -11.635 1.00 89.94 180 PHE A CA 1
ATOM 1404 C C . PHE A 1 180 ? 16.301 8.791 -11.129 1.00 89.94 180 PHE A C 1
ATOM 1406 O O . PHE A 1 180 ? 17.115 9.252 -11.930 1.00 89.94 180 PHE A O 1
ATOM 1413 N N . SER A 1 181 ? 16.500 8.847 -9.808 1.00 87.44 181 SER A N 1
ATOM 1414 C CA . SER A 1 181 ? 17.727 9.382 -9.204 1.00 87.44 181 SER A CA 1
ATOM 1415 C C . SER A 1 181 ? 18.972 8.615 -9.676 1.00 87.44 181 SER A C 1
ATOM 1417 O O . SER A 1 181 ? 19.930 9.210 -10.168 1.00 87.44 181 SER A O 1
ATOM 1419 N N . ARG A 1 182 ? 18.940 7.273 -9.648 1.00 85.62 182 ARG A N 1
ATOM 1420 C CA . ARG A 1 182 ? 20.043 6.436 -10.163 1.00 85.62 182 ARG A CA 1
ATOM 1421 C C . ARG A 1 182 ? 20.264 6.629 -11.665 1.00 85.62 182 ARG A C 1
ATOM 1423 O O . ARG A 1 182 ? 21.398 6.807 -12.103 1.00 85.62 182 ARG A O 1
ATOM 1430 N N . ALA A 1 183 ? 19.184 6.632 -12.441 1.00 83.25 183 ALA A N 1
ATOM 1431 C CA . ALA A 1 183 ? 19.207 6.780 -13.890 1.00 83.25 183 ALA A CA 1
ATOM 1432 C C . ALA A 1 183 ? 19.817 8.121 -14.322 1.00 83.25 183 ALA A C 1
ATOM 1434 O O . ALA A 1 183 ? 20.641 8.151 -15.230 1.00 83.25 183 ALA A O 1
ATOM 1435 N N . THR A 1 184 ? 19.461 9.222 -13.656 1.00 81.25 184 THR A N 1
ATOM 1436 C CA . THR A 1 184 ? 19.984 10.564 -13.965 1.00 81.25 184 THR A CA 1
ATOM 1437 C C . THR A 1 184 ? 21.460 10.724 -13.609 1.00 81.25 184 THR A C 1
ATOM 1439 O O . THR A 1 184 ? 22.194 11.342 -14.375 1.00 81.25 184 THR A O 1
ATOM 1442 N N . MET A 1 185 ? 21.934 10.101 -12.524 1.00 78.19 185 MET A N 1
ATOM 1443 C CA . MET A 1 185 ? 23.369 10.064 -12.203 1.00 78.19 185 MET A CA 1
ATOM 1444 C C . MET A 1 185 ? 24.183 9.249 -13.226 1.00 78.19 185 MET A C 1
ATOM 1446 O O . MET A 1 185 ? 25.319 9.598 -13.543 1.00 78.19 185 MET A O 1
ATOM 1450 N N . GLN A 1 186 ? 23.602 8.176 -13.771 1.00 67.38 186 GLN A N 1
ATOM 1451 C CA . GLN A 1 186 ? 24.259 7.265 -14.721 1.00 67.38 186 GLN A CA 1
ATOM 1452 C C . GLN A 1 186 ? 24.157 7.715 -16.191 1.00 67.38 186 GLN A C 1
ATOM 1454 O O . GLN A 1 186 ? 24.964 7.291 -17.023 1.00 67.38 186 GLN A O 1
ATOM 1459 N N . ALA A 1 187 ? 23.202 8.594 -16.515 1.00 57.53 187 ALA A N 1
ATOM 1460 C CA . ALA A 1 187 ? 22.880 9.032 -17.877 1.00 57.53 187 ALA A CA 1
ATOM 1461 C C . ALA A 1 187 ? 24.026 9.748 -18.615 1.00 57.53 187 ALA A C 1
ATOM 1463 O O . ALA A 1 187 ? 23.961 9.894 -19.832 1.00 57.53 187 ALA A O 1
ATOM 1464 N N . SER A 1 188 ? 25.096 10.154 -17.921 1.00 57.69 188 SER A N 1
ATOM 1465 C CA . SER A 1 188 ? 26.299 10.689 -18.570 1.00 57.69 188 SER A CA 1
ATOM 1466 C C . SER A 1 188 ? 27.125 9.630 -19.320 1.00 57.69 188 SER A C 1
ATOM 1468 O O . SER A 1 188 ? 28.045 10.005 -20.044 1.00 57.69 188 SER A O 1
ATOM 1470 N N . ARG A 1 189 ? 26.832 8.322 -19.172 1.00 50.16 189 ARG A N 1
ATOM 1471 C CA . ARG A 1 189 ? 27.644 7.247 -19.782 1.00 50.16 189 ARG A CA 1
ATOM 1472 C C . ARG A 1 189 ? 26.876 6.116 -20.478 1.00 50.16 189 ARG A C 1
ATOM 1474 O O . ARG A 1 189 ? 27.427 5.550 -21.415 1.00 50.16 189 ARG A O 1
ATOM 1481 N N . ILE A 1 190 ? 25.654 5.759 -20.064 1.00 56.25 190 ILE A N 1
ATOM 1482 C CA . ILE A 1 190 ? 24.865 4.651 -20.656 1.00 56.25 190 ILE A CA 1
ATOM 1483 C C . ILE A 1 190 ? 23.367 4.984 -20.558 1.00 56.25 190 ILE A C 1
ATOM 1485 O O . ILE A 1 190 ? 22.923 5.536 -19.551 1.00 56.25 190 ILE A O 1
ATOM 1489 N N . ALA A 1 191 ? 22.572 4.639 -21.579 1.00 65.38 191 ALA A N 1
ATOM 1490 C CA . ALA A 1 191 ? 21.113 4.730 -21.508 1.00 65.38 191 ALA A CA 1
ATOM 1491 C C . ALA A 1 191 ? 20.593 3.901 -20.317 1.00 65.38 191 ALA A C 1
ATOM 1493 O O . ALA A 1 191 ? 20.777 2.684 -20.271 1.00 65.38 191 ALA A O 1
ATOM 1494 N N . ALA A 1 192 ? 19.975 4.562 -19.335 1.00 75.88 192 ALA A N 1
ATOM 1495 C CA . ALA A 1 192 ? 19.494 3.894 -18.132 1.00 75.88 192 ALA A CA 1
ATOM 1496 C C . ALA A 1 192 ? 18.453 2.820 -18.485 1.00 75.88 192 ALA A C 1
ATOM 1498 O O . ALA A 1 192 ? 17.498 3.081 -19.222 1.00 75.88 192 ALA A O 1
ATOM 1499 N N . LYS A 1 193 ? 18.631 1.610 -17.942 1.00 88.50 193 LYS A N 1
ATOM 1500 C CA . LYS A 1 193 ? 17.649 0.530 -18.090 1.00 88.50 193 LYS A CA 1
ATOM 1501 C C . LYS A 1 193 ? 16.297 0.986 -17.509 1.00 88.50 193 LYS A C 1
ATOM 1503 O O . LYS A 1 193 ? 16.291 1.583 -16.428 1.00 88.50 193 LYS A O 1
ATOM 1508 N N . PRO A 1 194 ? 15.169 0.721 -18.190 1.00 92.25 194 PRO A N 1
ATOM 1509 C CA . PRO A 1 194 ? 13.849 1.111 -17.700 1.00 92.25 194 PRO A CA 1
ATOM 1510 C C . PRO A 1 194 ? 13.489 0.374 -16.405 1.00 92.25 194 PRO A C 1
ATOM 1512 O O . PRO A 1 194 ? 13.945 -0.747 -16.180 1.00 92.25 194 PRO A O 1
ATOM 1515 N N . LEU A 1 195 ? 12.646 0.988 -15.572 1.00 94.81 195 LEU A N 1
ATOM 1516 C CA . LEU A 1 195 ? 12.070 0.325 -14.400 1.00 94.81 195 LEU A CA 1
ATOM 1517 C C . LEU A 1 195 ? 10.912 -0.568 -14.847 1.00 94.81 195 LEU A C 1
ATOM 1519 O O . LEU A 1 195 ? 9.945 -0.078 -15.432 1.00 94.81 195 LEU A O 1
ATOM 1523 N N . LYS A 1 196 ? 10.990 -1.861 -14.550 1.00 95.81 196 LYS A N 1
ATOM 1524 C CA . LYS A 1 196 ? 9.952 -2.846 -14.841 1.00 95.81 196 LYS A CA 1
ATOM 1525 C C . LYS A 1 196 ? 9.057 -3.037 -13.625 1.00 95.81 196 LYS A C 1
ATOM 1527 O O . LYS A 1 196 ? 9.502 -3.528 -12.595 1.00 95.81 196 LYS A O 1
ATOM 1532 N N . ILE A 1 197 ? 7.782 -2.699 -13.761 1.00 95.94 197 ILE A N 1
ATOM 1533 C CA . ILE A 1 197 ? 6.764 -2.886 -12.729 1.00 95.94 197 ILE A CA 1
ATOM 1534 C C . ILE A 1 197 ? 5.827 -4.009 -13.168 1.00 95.94 197 ILE A C 1
ATOM 1536 O O . ILE A 1 197 ? 5.207 -3.923 -14.226 1.00 95.94 197 ILE A O 1
ATOM 1540 N N . ILE A 1 198 ? 5.704 -5.055 -12.358 1.00 93.56 198 ILE A N 1
ATOM 1541 C CA . ILE A 1 198 ? 4.793 -6.175 -12.594 1.00 93.56 198 ILE A CA 1
ATOM 1542 C C . ILE A 1 198 ? 3.600 -6.009 -11.652 1.00 93.56 198 ILE A C 1
ATOM 1544 O O . ILE A 1 198 ? 3.754 -6.046 -10.436 1.00 93.56 198 ILE A O 1
ATOM 1548 N N . CYS A 1 199 ? 2.405 -5.792 -12.203 1.00 88.44 199 CYS A N 1
ATOM 1549 C CA . CYS A 1 199 ? 1.185 -5.577 -11.412 1.00 88.44 199 CYS A CA 1
ATOM 1550 C C . CYS A 1 199 ? 0.367 -6.859 -11.190 1.00 88.44 199 CYS A C 1
ATOM 1552 O O . CYS A 1 199 ? -0.580 -6.859 -10.401 1.00 88.44 199 CYS A O 1
ATOM 1554 N N . GLY A 1 200 ? 0.725 -7.925 -11.903 1.00 72.25 200 GLY A N 1
ATOM 1555 C CA . GLY A 1 200 ? 0.070 -9.221 -11.862 1.00 72.25 200 GLY A CA 1
ATOM 1556 C C . GLY A 1 200 ? -1.294 -9.297 -12.536 1.00 72.25 200 GLY A C 1
ATOM 1557 O O . GLY A 1 200 ? -1.950 -8.296 -12.816 1.00 72.25 200 GLY A O 1
ATOM 1558 N N . VAL A 1 201 ? -1.733 -10.532 -12.790 1.00 63.47 201 VAL A N 1
ATOM 1559 C CA . VAL A 1 201 ? -2.963 -10.844 -13.547 1.00 63.47 201 VAL A CA 1
ATOM 1560 C C . VAL A 1 201 ? -4.255 -10.747 -12.720 1.00 63.47 201 VAL A C 1
ATOM 1562 O O . VAL A 1 201 ? -5.338 -11.009 -13.229 1.00 63.47 201 VAL A O 1
ATOM 1565 N N . GLY A 1 202 ? -4.177 -10.355 -11.442 1.00 56.00 202 GLY A N 1
ATOM 1566 C CA . GLY A 1 202 ? -5.360 -10.097 -10.607 1.00 56.00 202 GLY A CA 1
ATOM 1567 C C . GLY A 1 202 ? -6.099 -11.326 -10.067 1.00 56.00 202 GLY A C 1
ATOM 1568 O O . GLY A 1 202 ? -7.201 -11.173 -9.544 1.00 56.00 202 GLY A O 1
ATOM 1569 N N . SER A 1 203 ? -5.507 -12.521 -10.131 1.00 50.25 203 SER A N 1
ATOM 1570 C CA . SER A 1 203 ? -6.153 -13.782 -9.724 1.00 50.25 203 SER A CA 1
ATOM 1571 C C . SER A 1 203 ? -6.494 -13.892 -8.228 1.00 50.25 203 SER A C 1
ATOM 1573 O O . SER A 1 203 ? -7.309 -14.733 -7.864 1.00 50.25 203 SER A O 1
ATOM 1575 N N . HIS A 1 204 ? -5.915 -13.039 -7.374 1.00 49.97 204 HIS A N 1
ATOM 1576 C CA . HIS A 1 204 ? -6.042 -13.112 -5.910 1.00 49.97 204 HIS A CA 1
ATOM 1577 C C . HIS A 1 204 ? -6.858 -11.974 -5.272 1.00 49.97 204 HIS A C 1
ATOM 1579 O O . HIS A 1 204 ? -6.969 -11.914 -4.047 1.00 49.97 204 HIS A O 1
ATOM 1585 N N . SER A 1 205 ? -7.431 -11.048 -6.050 1.00 52.72 205 SER A N 1
ATOM 1586 C CA . SER A 1 205 ? -8.347 -10.061 -5.464 1.00 52.72 205 SER A CA 1
ATOM 1587 C C . SER A 1 205 ? -9.694 -10.724 -5.151 1.00 52.72 205 SER A C 1
ATOM 1589 O O . SER A 1 205 ? -10.123 -11.629 -5.866 1.00 52.72 205 SER A O 1
ATOM 1591 N N . LYS A 1 206 ? -10.375 -10.270 -4.089 1.00 51.06 206 LYS A N 1
ATOM 1592 C CA . LYS A 1 206 ? -11.671 -10.814 -3.626 1.00 51.06 206 LYS A CA 1
ATOM 1593 C C . LYS A 1 206 ? -12.741 -10.872 -4.736 1.00 51.06 206 LYS A C 1
ATOM 1595 O O . LYS A 1 206 ? -13.647 -11.693 -4.657 1.00 51.06 206 LYS A O 1
ATOM 1600 N N . ASP A 1 207 ? -12.562 -10.064 -5.787 1.00 53.22 207 ASP A N 1
ATOM 1601 C CA . ASP A 1 207 ? -13.462 -9.933 -6.937 1.00 53.22 207 ASP A CA 1
ATOM 1602 C C . ASP A 1 207 ? -12.865 -10.467 -8.262 1.00 53.22 207 ASP A C 1
ATOM 1604 O O . ASP A 1 207 ? -13.494 -10.333 -9.308 1.00 53.22 207 ASP A O 1
ATOM 1608 N N . ARG A 1 208 ? -11.651 -11.050 -8.264 1.00 53.62 208 ARG A N 1
ATOM 1609 C CA . ARG A 1 208 ? -10.893 -11.489 -9.466 1.00 53.62 208 ARG A CA 1
ATOM 1610 C C . ARG A 1 208 ? -10.651 -10.403 -10.529 1.00 53.62 208 ARG A C 1
ATOM 1612 O O . ARG A 1 208 ? -10.323 -10.705 -11.672 1.00 53.62 208 ARG A O 1
ATOM 1619 N N . ILE A 1 209 ? -10.779 -9.130 -10.161 1.00 56.41 209 ILE A N 1
ATOM 1620 C CA . ILE A 1 209 ? -10.464 -7.991 -11.030 1.00 56.41 209 ILE A CA 1
ATOM 1621 C C . ILE A 1 209 ? -9.020 -7.562 -10.754 1.00 56.41 209 ILE A C 1
ATOM 1623 O O . ILE A 1 209 ? -8.656 -7.272 -9.607 1.00 56.41 209 ILE A O 1
ATOM 1627 N N . ALA A 1 210 ? -8.196 -7.480 -11.802 1.00 64.88 210 ALA A N 1
ATOM 1628 C CA . ALA A 1 210 ? -6.837 -6.940 -11.746 1.00 64.88 210 ALA A CA 1
ATOM 1629 C C . ALA A 1 210 ? -6.861 -5.417 -11.518 1.00 64.88 210 ALA A C 1
ATOM 1631 O O . ALA A 1 210 ? -6.636 -4.626 -12.427 1.00 64.88 210 ALA A O 1
ATOM 1632 N N . ARG A 1 211 ? -7.167 -4.980 -10.290 1.00 80.62 211 ARG A N 1
ATOM 1633 C CA . ARG A 1 211 ? -7.287 -3.551 -9.937 1.00 80.62 211 ARG A CA 1
ATOM 1634 C C . ARG A 1 211 ? -5.943 -2.826 -9.877 1.00 80.62 211 ARG A C 1
ATOM 1636 O O . ARG A 1 211 ? -5.915 -1.605 -10.015 1.00 80.62 211 ARG A O 1
ATOM 1643 N N . LEU A 1 212 ? -4.846 -3.554 -9.661 1.00 87.62 212 LEU A N 1
ATOM 1644 C CA . LEU A 1 212 ? -3.513 -2.968 -9.521 1.00 87.62 212 LEU A CA 1
ATOM 1645 C C . LEU A 1 212 ? -3.049 -2.311 -10.818 1.00 87.62 212 LEU A C 1
ATOM 1647 O O . LEU A 1 212 ? -2.763 -1.120 -10.818 1.00 87.62 212 LEU A O 1
ATOM 1651 N N . TYR A 1 213 ? -3.052 -3.054 -11.924 1.00 89.56 213 TYR A N 1
ATOM 1652 C CA . TYR A 1 213 ? -2.531 -2.579 -13.205 1.00 89.56 213 TYR A CA 1
ATOM 1653 C C . TYR A 1 213 ? -3.114 -1.230 -13.677 1.00 89.56 213 TYR A C 1
ATOM 1655 O O . TYR A 1 213 ? -2.338 -0.283 -13.827 1.00 89.56 213 TYR A O 1
ATOM 1663 N N . PRO A 1 214 ? -4.446 -1.061 -13.839 1.00 90.81 214 PRO A N 1
ATOM 1664 C CA . PRO A 1 214 ? -5.006 0.213 -14.289 1.00 90.81 214 PRO A CA 1
ATOM 1665 C C . PRO A 1 214 ? -4.773 1.339 -13.273 1.00 90.81 214 PRO A C 1
ATOM 1667 O O . PRO A 1 214 ? -4.577 2.492 -13.655 1.00 90.81 214 PRO A O 1
ATOM 1670 N N . THR A 1 215 ? -4.744 1.015 -11.976 1.00 92.56 215 THR A N 1
ATOM 1671 C CA . THR A 1 215 ? -4.510 2.012 -10.926 1.00 92.56 215 THR A CA 1
ATOM 1672 C C . THR A 1 215 ? -3.077 2.536 -10.955 1.00 92.56 215 THR A C 1
ATOM 1674 O O . THR A 1 215 ? -2.868 3.745 -10.865 1.00 92.56 215 THR A O 1
ATOM 1677 N N . ILE A 1 216 ? -2.091 1.648 -11.089 1.00 94.62 216 ILE A N 1
ATOM 1678 C CA . ILE A 1 216 ? -0.675 2.020 -11.123 1.00 94.62 216 ILE A CA 1
ATOM 1679 C C . ILE A 1 216 ? -0.328 2.730 -12.431 1.00 94.62 216 ILE A C 1
ATOM 1681 O O . ILE A 1 216 ? 0.380 3.733 -12.400 1.00 94.62 216 ILE A O 1
ATOM 1685 N N . LEU A 1 217 ? -0.881 2.290 -13.563 1.00 93.38 217 LEU A N 1
ATOM 1686 C CA . LEU A 1 217 ? -0.707 2.996 -14.830 1.00 93.38 217 LEU A CA 1
ATOM 1687 C C . LEU A 1 217 ? -1.254 4.428 -14.753 1.00 93.38 217 LEU A C 1
ATOM 1689 O O . LEU A 1 217 ? -0.547 5.375 -15.092 1.00 93.38 217 LEU A O 1
ATOM 1693 N N . SER A 1 218 ? -2.479 4.596 -14.238 1.00 93.38 218 SER A N 1
ATOM 1694 C CA . SER A 1 218 ? -3.079 5.922 -14.049 1.00 93.38 218 SER A CA 1
ATOM 1695 C C . SER A 1 218 ? -2.259 6.792 -13.097 1.00 93.38 218 SER A C 1
ATOM 1697 O O . SER A 1 218 ? -2.094 7.982 -13.357 1.00 93.38 218 SER A O 1
ATOM 1699 N N . LEU A 1 219 ? -1.726 6.214 -12.015 1.00 94.44 219 LEU A N 1
ATOM 1700 C CA . LEU A 1 219 ? -0.843 6.916 -11.085 1.00 94.44 219 LEU A CA 1
ATOM 1701 C C . LEU A 1 219 ? 0.403 7.450 -11.804 1.00 94.44 219 LEU A C 1
ATOM 1703 O O . LEU A 1 219 ? 0.681 8.640 -11.734 1.00 94.44 219 LEU A O 1
ATOM 1707 N N . LEU A 1 220 ? 1.118 6.592 -12.533 1.00 93.88 220 LEU A N 1
ATOM 1708 C CA . LEU A 1 220 ? 2.358 6.967 -13.216 1.00 93.88 220 LEU A CA 1
ATOM 1709 C C . LEU A 1 220 ? 2.130 8.036 -14.287 1.00 93.88 220 LEU A C 1
ATOM 1711 O O . LEU A 1 220 ? 2.919 8.970 -14.404 1.00 93.88 220 LEU A O 1
ATOM 1715 N N . GLN A 1 221 ? 1.040 7.929 -15.047 1.00 92.38 221 GLN A N 1
ATOM 1716 C CA . GLN A 1 221 ? 0.672 8.927 -16.051 1.00 92.38 221 GLN A CA 1
ATOM 1717 C C . GLN A 1 221 ? 0.333 10.281 -15.416 1.00 92.38 221 GLN A C 1
ATOM 1719 O O . GLN A 1 221 ? 0.782 11.313 -15.914 1.00 92.38 221 GLN A O 1
ATOM 1724 N N . LYS A 1 222 ? -0.419 10.285 -14.305 1.00 91.38 222 LYS A N 1
ATOM 1725 C CA . LYS A 1 222 ? -0.742 11.504 -13.541 1.00 91.38 222 LYS A CA 1
ATOM 1726 C C . LYS A 1 222 ? 0.502 12.161 -12.953 1.00 91.38 222 LYS A C 1
ATOM 1728 O O . LYS A 1 222 ? 0.614 13.380 -13.004 1.00 91.38 222 LYS A O 1
ATOM 1733 N N . ASP A 1 223 ? 1.443 11.355 -12.475 1.00 89.19 223 ASP A N 1
ATOM 1734 C CA . ASP A 1 223 ? 2.721 11.815 -11.926 1.00 89.19 223 ASP A CA 1
ATOM 1735 C C . ASP A 1 223 ? 3.720 12.233 -13.034 1.00 89.19 223 ASP A C 1
ATOM 1737 O O . ASP A 1 223 ? 4.857 12.607 -12.750 1.00 89.19 223 ASP A O 1
ATOM 1741 N N . GLY A 1 224 ? 3.307 12.197 -14.308 1.00 90.94 224 GLY A N 1
ATOM 1742 C CA . GLY A 1 224 ? 4.088 12.702 -15.435 1.00 90.94 224 GLY A CA 1
ATOM 1743 C C . GLY A 1 224 ? 5.178 11.749 -15.925 1.00 90.94 224 GLY A C 1
ATOM 1744 O O . GLY A 1 224 ? 6.125 12.190 -16.574 1.00 90.94 224 GLY A O 1
ATOM 1745 N N . TRP A 1 225 ? 5.074 10.448 -15.656 1.00 92.94 225 TRP A N 1
ATOM 1746 C CA . TRP A 1 225 ? 6.043 9.454 -16.119 1.00 92.94 225 TRP A CA 1
ATOM 1747 C C . TRP A 1 225 ? 5.736 8.961 -17.535 1.00 92.94 225 TRP A C 1
ATOM 1749 O O . TRP A 1 225 ? 4.595 8.676 -17.899 1.00 92.94 225 TRP A O 1
ATOM 1759 N N . ARG A 1 226 ? 6.787 8.801 -18.343 1.00 91.88 226 ARG A N 1
ATOM 1760 C CA . ARG A 1 226 ? 6.729 8.112 -19.633 1.00 91.88 226 ARG A CA 1
ATOM 1761 C C . ARG A 1 226 ? 6.773 6.608 -19.385 1.00 91.88 226 ARG A C 1
ATOM 1763 O O . ARG A 1 226 ? 7.803 6.081 -18.957 1.00 91.88 226 ARG A O 1
ATOM 1770 N N . CYS A 1 227 ? 5.668 5.936 -19.684 1.00 93.06 227 CYS A N 1
ATOM 1771 C CA . CYS A 1 227 ? 5.501 4.504 -19.487 1.00 93.06 227 CYS A CA 1
ATOM 1772 C C . CYS A 1 227 ? 5.050 3.796 -20.771 1.00 93.06 227 CYS A C 1
ATOM 1774 O O . CYS A 1 227 ? 4.306 4.359 -21.571 1.00 93.06 227 CYS A O 1
ATOM 1776 N N . GLU A 1 228 ? 5.498 2.557 -20.943 1.00 93.38 228 GLU A N 1
ATOM 1777 C CA . GLU A 1 228 ? 4.951 1.592 -21.899 1.00 93.38 228 GLU A CA 1
ATOM 1778 C C . GLU A 1 228 ? 4.308 0.467 -21.104 1.00 93.38 228 GLU A C 1
ATOM 1780 O O . GLU A 1 228 ? 4.927 -0.070 -20.186 1.00 93.38 228 GLU A O 1
ATOM 1785 N N . ALA A 1 229 ? 3.054 0.151 -21.400 1.00 88.94 229 ALA A N 1
ATOM 1786 C CA . ALA A 1 229 ? 2.269 -0.763 -20.591 1.00 88.94 229 ALA A CA 1
ATOM 1787 C C . ALA A 1 229 ? 1.677 -1.854 -21.483 1.00 88.94 229 ALA A C 1
ATOM 1789 O O . ALA A 1 229 ? 0.953 -1.555 -22.428 1.00 88.94 229 ALA A O 1
ATOM 1790 N N . GLU A 1 230 ? 1.976 -3.112 -21.167 1.00 86.38 230 GLU A N 1
ATOM 1791 C CA . GLU A 1 230 ? 1.536 -4.279 -21.934 1.00 86.38 230 GLU A CA 1
ATOM 1792 C C . GLU A 1 230 ? 1.410 -5.493 -21.006 1.00 86.38 230 GLU A C 1
ATOM 1794 O O . GLU A 1 230 ? 2.238 -5.693 -20.118 1.00 86.38 230 GLU A O 1
ATOM 1799 N N . GLY A 1 231 ? 0.354 -6.297 -21.171 1.00 81.38 231 GLY A N 1
ATOM 1800 C CA . GLY A 1 231 ? 0.248 -7.615 -20.529 1.00 81.38 231 GLY A CA 1
ATOM 1801 C C . GLY A 1 231 ? 0.359 -7.638 -18.996 1.00 81.38 231 GLY A C 1
ATOM 1802 O O . GLY A 1 231 ? 0.863 -8.609 -18.440 1.00 81.38 231 GLY A O 1
ATOM 1803 N N . GLY A 1 232 ? -0.062 -6.582 -18.289 1.00 85.56 232 GLY A N 1
ATOM 1804 C CA . GLY A 1 232 ? 0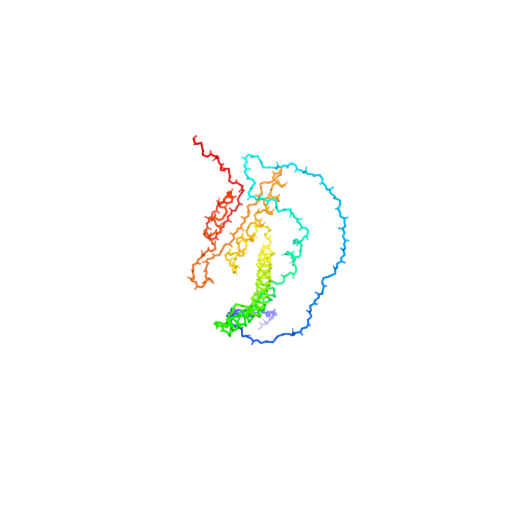.065 -6.504 -16.822 1.00 85.56 232 GLY A CA 1
ATOM 1805 C C . GLY A 1 232 ? 1.431 -6.012 -16.319 1.00 85.56 232 GLY A C 1
ATOM 1806 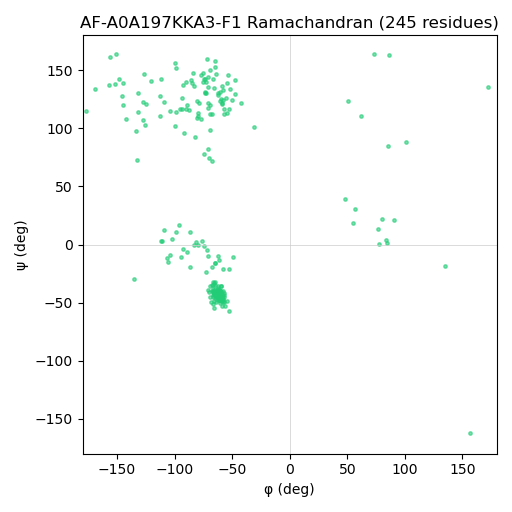O O . GLY A 1 232 ? 1.657 -5.948 -15.106 1.00 85.56 232 GLY A O 1
ATOM 1807 N N . VAL A 1 233 ? 2.325 -5.633 -17.235 1.00 91.38 233 VAL A N 1
ATOM 1808 C CA . VAL A 1 233 ? 3.649 -5.064 -16.970 1.00 91.38 233 VAL A CA 1
ATOM 1809 C C . VAL A 1 233 ? 3.678 -3.601 -17.415 1.00 91.38 233 VAL A C 1
ATOM 1811 O O . VAL A 1 233 ? 3.084 -3.229 -18.427 1.00 91.38 233 VAL A O 1
ATOM 1814 N N . ILE A 1 234 ? 4.362 -2.757 -16.646 1.00 94.62 234 ILE A N 1
ATOM 1815 C CA . ILE A 1 234 ? 4.570 -1.340 -16.947 1.00 94.62 234 ILE A CA 1
ATOM 1816 C C . ILE A 1 234 ? 6.074 -1.061 -16.936 1.00 94.62 234 ILE A C 1
ATOM 1818 O O . ILE A 1 234 ? 6.744 -1.261 -15.925 1.00 94.62 234 ILE A O 1
ATOM 1822 N N . LEU A 1 235 ? 6.609 -0.585 -18.055 1.00 95.19 235 LEU A N 1
ATOM 1823 C CA . LEU A 1 235 ? 7.992 -0.148 -18.205 1.00 95.19 235 LEU A CA 1
ATOM 1824 C C . LEU A 1 235 ? 8.060 1.372 -18.091 1.00 95.19 235 LEU A C 1
ATOM 1826 O O . LEU A 1 235 ? 7.557 2.084 -18.959 1.00 95.19 235 LEU A O 1
ATOM 1830 N N . VAL A 1 236 ? 8.708 1.886 -17.050 1.00 94.62 236 VAL A N 1
ATOM 1831 C CA . VAL A 1 236 ? 8.956 3.324 -16.890 1.00 94.62 236 VAL A CA 1
ATOM 1832 C C . VAL A 1 236 ? 10.284 3.672 -17.556 1.00 94.62 236 VAL A C 1
ATOM 1834 O O . VAL A 1 236 ? 11.332 3.142 -17.191 1.00 94.62 236 VAL A O 1
ATOM 1837 N N . LYS A 1 237 ? 10.235 4.561 -18.553 1.00 91.12 237 LYS A N 1
ATOM 1838 C CA . LYS A 1 237 ? 11.389 4.933 -19.393 1.00 91.12 237 LYS A CA 1
ATOM 1839 C C . LYS A 1 237 ? 11.968 6.309 -19.077 1.00 91.12 237 LYS A C 1
ATOM 1841 O O . LYS A 1 237 ? 13.074 6.620 -19.501 1.00 91.12 237 LYS A O 1
ATOM 1846 N N . GLY A 1 238 ? 11.239 7.143 -18.342 1.00 89.06 238 GLY A N 1
ATOM 1847 C CA . GLY A 1 238 ? 11.705 8.462 -17.921 1.00 89.06 238 GLY A CA 1
ATOM 1848 C C . GLY A 1 238 ? 10.546 9.397 -17.624 1.00 89.06 238 GLY A C 1
ATOM 1849 O O . GLY A 1 238 ? 9.413 8.957 -17.451 1.00 89.06 238 GLY A O 1
ATOM 1850 N N . VAL A 1 239 ? 10.819 10.697 -17.595 1.00 86.25 239 VAL A N 1
ATOM 1851 C CA . VAL A 1 239 ? 9.786 11.722 -17.414 1.00 86.25 239 VAL A CA 1
ATOM 1852 C C . VAL A 1 239 ? 9.123 12.020 -18.760 1.00 86.25 239 VAL A C 1
ATOM 1854 O O . VAL A 1 239 ? 9.783 12.128 -19.799 1.00 86.25 239 VAL A O 1
ATOM 1857 N N . SER A 1 240 ? 7.800 12.133 -18.763 1.00 82.12 240 SER A N 1
ATOM 1858 C CA . SER A 1 240 ? 7.050 12.607 -19.914 1.00 82.12 240 SER A CA 1
ATOM 1859 C C . SER A 1 240 ? 7.306 14.102 -20.078 1.00 82.12 240 SER A C 1
ATOM 1861 O O . SER A 1 240 ? 7.041 14.8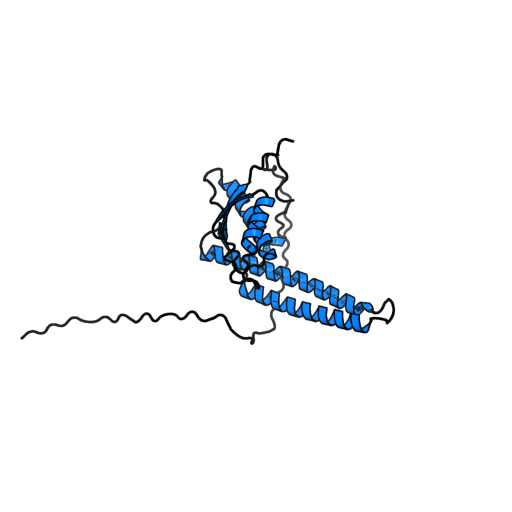90 -19.173 1.00 82.12 240 SER A O 1
ATOM 1863 N N . ARG A 1 241 ? 7.818 14.516 -21.242 1.00 66.06 241 ARG A N 1
ATOM 1864 C CA . ARG A 1 241 ? 7.796 15.930 -21.627 1.00 66.06 241 ARG A CA 1
ATOM 1865 C C . ARG A 1 241 ? 6.347 16.289 -21.936 1.00 66.06 241 ARG A C 1
ATOM 1867 O O . ARG A 1 241 ? 5.935 16.241 -23.092 1.00 66.06 241 ARG A O 1
ATOM 1874 N N . ILE A 1 242 ? 5.562 16.591 -20.911 1.00 55.38 242 ILE A N 1
ATOM 1875 C CA . ILE A 1 242 ? 4.272 17.236 -21.114 1.00 55.38 242 ILE A CA 1
ATOM 1876 C C . ILE A 1 242 ? 4.617 18.645 -21.588 1.00 55.38 242 ILE A C 1
ATOM 1878 O O . ILE A 1 242 ? 5.008 19.497 -20.793 1.00 55.38 242 ILE A O 1
ATOM 1882 N N . MET A 1 243 ? 4.567 18.873 -22.902 1.00 48.12 243 MET A N 1
ATOM 1883 C CA . MET A 1 243 ? 4.570 20.242 -23.401 1.00 48.12 243 MET A CA 1
ATOM 1884 C C . MET A 1 243 ? 3.308 20.912 -22.849 1.00 48.12 243 MET A C 1
ATOM 1886 O O . MET A 1 243 ? 2.231 20.318 -22.963 1.00 48.12 243 MET A O 1
ATOM 1890 N N . PRO A 1 244 ? 3.396 22.103 -22.236 1.00 47.38 244 PRO A N 1
ATOM 1891 C CA . PRO A 1 244 ? 2.198 22.828 -21.856 1.00 47.38 244 PRO A CA 1
ATOM 1892 C C . PRO A 1 244 ? 1.372 23.055 -23.123 1.00 47.38 244 PRO A C 1
ATOM 1894 O O . PRO A 1 244 ? 1.880 23.585 -24.113 1.00 47.38 244 PRO A O 1
ATOM 1897 N N . SER A 1 245 ? 0.113 22.608 -23.104 1.00 42.19 245 SER A N 1
ATOM 1898 C CA . SER A 1 245 ? -0.850 22.941 -24.151 1.00 42.19 245 SER A CA 1
ATOM 1899 C C . SER A 1 245 ? -0.850 24.457 -24.296 1.00 42.19 245 SER A C 1
ATOM 1901 O O . SER A 1 245 ? -1.179 25.155 -23.334 1.00 42.19 245 SER A O 1
ATOM 1903 N N . LYS A 1 246 ? -0.449 24.965 -25.468 1.00 43.34 246 LYS A N 1
ATOM 1904 C CA . LYS A 1 246 ? -0.638 26.376 -25.805 1.00 43.34 246 LYS A CA 1
ATOM 1905 C C . LYS A 1 246 ? -2.140 26.648 -25.683 1.00 43.34 246 LYS A C 1
ATOM 1907 O O . LYS A 1 246 ? -2.923 26.015 -26.389 1.00 43.34 246 LYS A O 1
ATOM 1912 N N . LYS A 1 247 ? -2.515 27.463 -24.699 1.00 45.19 247 LYS A N 1
ATOM 1913 C CA . LYS A 1 247 ? -3.819 28.124 -24.673 1.00 45.19 247 LYS A CA 1
ATOM 1914 C C . LYS A 1 247 ? -3.795 29.276 -25.662 1.00 45.19 247 LYS A C 1
ATOM 1916 O O . LYS A 1 247 ? -2.696 29.856 -25.825 1.00 45.19 247 LYS A O 1
#